Protein AF-A0A345PMV0-F1 (afdb_monomer)

Nearest PDB structures (foldseek):
  6wno-assembly1_A  TM=1.752E-01  e=2.099E+00  Plasmodium vivax Sal-1

Foldseek 3Di:
DDDDPDPPVVVVVVVVVVVVVVPDDDDDDCPVVVVVVLCCVLQDFPLDDDQPPVVVVVLPLPQLVVLPCLLVLCVVCQCVQCVPVPADQLLVLLVCCCVVPVCVQQVVVCVVPDDCVLVVQLSVLVSVCSVPSDPVSSVSNSVSSVVCVVPPVNVVSRVVSSCVRVVPQQVAWFDPSNQSNQCVVCSSVVNNDGLLNLLVQLLVLLLVCVVVVHDAQLVLVVVCCVVCVVLLCPDSNSVDPSLVVLLNLLSVVSNVSNPDSIGDTSCSLRGSNVRNVVSLVVSCVRSVVVVVPDPSSVSNPVSSVSNPSSPD

Mean predicted aligned error: 10.0 Å

Secondary structure (DSSP, 8-state):
-------HHHHHHHHHHHHHHTT---SSSSHHHHHHHHHHHHT--S------HHHHGGGS---HHHHTTHHHHHHHHHHHHTSSS-SPPHHHHHHHHIIIIIIIIIIHHHTTTS--HHHHHHHHHHHHHHHS--HHHHHHHHHHHHHHHH-HHHHHHHHHHHHHHHT-GGG-B--HHHHHHHHHHHHHTT----HHHHHHHHHHHHHHHHHTTPPPHHHHHHHHHHHTHHHHHT-TTTTSHHHHHHHHHHHHHHHHHTT-SS--BHHIIIIIHHHHHHHHHHHHHHTT-GGGT-HHHHHHHHHHHTTGGG--

pLDDT: mean 82.22, std 16.71, range [27.7, 97.56]

Structure (mmCIF, N/CA/C/O backbone):
data_AF-A0A345PMV0-F1
#
_entry.id   AF-A0A345PMV0-F1
#
loop_
_atom_site.group_PDB
_atom_site.id
_atom_site.type_symbol
_atom_site.label_atom_id
_atom_site.label_alt_id
_atom_site.label_comp_id
_atom_site.label_asym_id
_atom_site.label_entity_id
_atom_site.label_seq_id
_atom_site.pdbx_PDB_ins_code
_atom_site.Cartn_x
_atom_site.Cartn_y
_atom_site.Cartn_z
_atom_site.occupancy
_atom_site.B_iso_or_equiv
_atom_site.auth_seq_id
_atom_site.auth_comp_id
_atom_site.auth_asym_id
_atom_site.auth_atom_id
_atom_site.pdbx_PDB_model_num
ATOM 1 N N . MET A 1 1 ? -20.137 -46.438 -6.233 1.00 45.22 1 MET A N 1
ATOM 2 C CA . MET A 1 1 ? -19.127 -46.596 -7.304 1.00 45.22 1 MET A CA 1
ATOM 3 C C . MET A 1 1 ? -19.777 -47.203 -8.536 1.00 45.22 1 MET A C 1
ATOM 5 O O . MET A 1 1 ? -20.094 -48.383 -8.513 1.00 45.22 1 MET A O 1
ATOM 9 N N . ARG A 1 2 ? -19.998 -46.396 -9.577 1.00 27.70 2 ARG A N 1
ATOM 10 C CA . ARG A 1 2 ? -20.023 -46.784 -10.999 1.00 27.70 2 ARG A CA 1
ATOM 11 C C . ARG A 1 2 ? -20.005 -45.484 -11.807 1.00 27.70 2 ARG A C 1
ATOM 13 O O . ARG A 1 2 ? -20.781 -44.573 -11.541 1.00 27.70 2 ARG A O 1
ATOM 20 N N . TYR A 1 3 ? -19.009 -45.390 -12.675 1.00 29.31 3 TYR A N 1
ATOM 21 C CA . TYR A 1 3 ? -18.539 -44.199 -13.370 1.00 29.31 3 TYR A CA 1
ATOM 22 C C . TYR A 1 3 ? -19.624 -43.551 -14.243 1.00 29.31 3 TYR A C 1
ATOM 24 O O . TYR A 1 3 ? -20.257 -44.229 -15.048 1.00 29.31 3 TYR A O 1
ATOM 32 N N . HIS A 1 4 ? -19.791 -42.228 -14.138 1.00 34.72 4 HIS A N 1
ATOM 33 C CA . HIS A 1 4 ? -20.379 -41.439 -15.219 1.00 34.72 4 HIS A CA 1
ATOM 34 C C . HIS A 1 4 ? -19.328 -41.305 -16.323 1.00 34.72 4 HIS A C 1
ATOM 36 O O . HIS A 1 4 ? -18.390 -40.517 -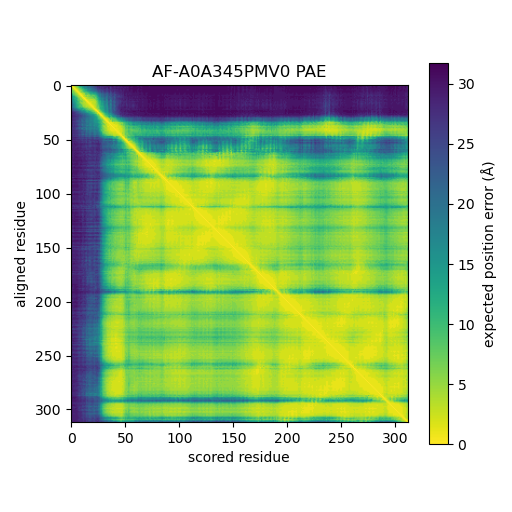16.224 1.00 34.72 4 HI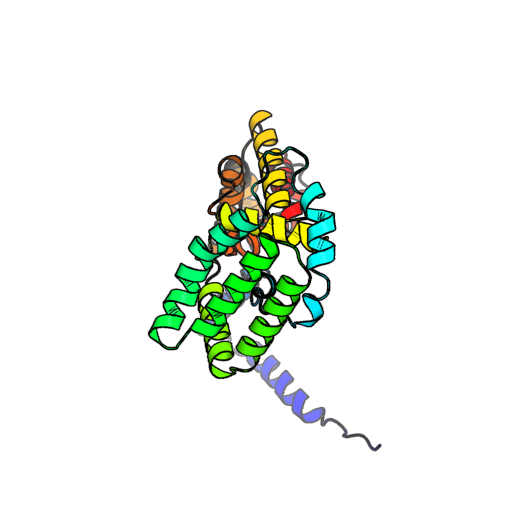S A O 1
ATOM 42 N N . THR A 1 5 ? -19.469 -42.112 -17.370 1.00 35.19 5 THR A N 1
ATOM 43 C CA . THR A 1 5 ? -18.797 -41.914 -18.654 1.00 35.19 5 THR A CA 1
ATOM 44 C C . THR A 1 5 ? -19.169 -40.537 -19.195 1.00 35.19 5 THR A C 1
ATOM 46 O O . THR A 1 5 ? -20.267 -40.329 -19.711 1.00 35.19 5 THR A O 1
ATOM 49 N N . MET A 1 6 ? -18.251 -39.582 -19.053 1.00 33.59 6 MET A N 1
ATOM 50 C CA . MET A 1 6 ? -18.331 -38.279 -19.704 1.00 33.59 6 MET A CA 1
ATOM 51 C C . MET A 1 6 ? -18.424 -38.513 -21.217 1.00 33.59 6 MET A C 1
ATOM 53 O O . MET A 1 6 ? -17.527 -39.102 -21.820 1.00 33.59 6 MET A O 1
ATOM 57 N N . HIS A 1 7 ? -19.525 -38.086 -21.837 1.00 35.19 7 HIS A N 1
ATOM 58 C CA . HIS A 1 7 ? -19.725 -38.173 -23.283 1.00 35.19 7 HIS A CA 1
ATOM 59 C C . HIS A 1 7 ? -18.745 -37.236 -24.018 1.00 35.19 7 HIS A C 1
ATOM 61 O O . HIS A 1 7 ? -19.110 -36.136 -24.435 1.00 35.19 7 HIS A O 1
ATOM 67 N N . LEU A 1 8 ? -17.505 -37.693 -24.229 1.00 40.34 8 LEU A N 1
ATOM 68 C CA . LEU A 1 8 ? -16.458 -36.997 -24.996 1.00 40.34 8 LEU A CA 1
ATOM 69 C C . LEU A 1 8 ? -16.905 -36.593 -26.415 1.00 40.34 8 LEU A C 1
ATOM 71 O O . LEU A 1 8 ? -16.384 -35.635 -26.979 1.00 40.34 8 LEU A O 1
ATOM 75 N N . LYS A 1 9 ? -17.915 -37.265 -26.986 1.00 39.28 9 LYS A N 1
ATOM 76 C CA . LYS A 1 9 ? -18.456 -36.935 -28.314 1.00 39.28 9 LYS A CA 1
ATOM 77 C C . LYS A 1 9 ? -19.127 -35.557 -28.391 1.00 39.28 9 LYS A C 1
ATOM 79 O O . LYS A 1 9 ? -19.135 -34.972 -29.466 1.00 39.28 9 LYS A O 1
ATOM 84 N N . LYS A 1 10 ? -19.653 -35.009 -27.285 1.00 37.44 10 LYS A N 1
ATOM 85 C CA . LYS A 1 10 ? -20.317 -33.688 -27.301 1.00 37.44 10 LYS A CA 1
ATOM 86 C C . LYS A 1 10 ? -19.325 -32.520 -27.316 1.00 37.44 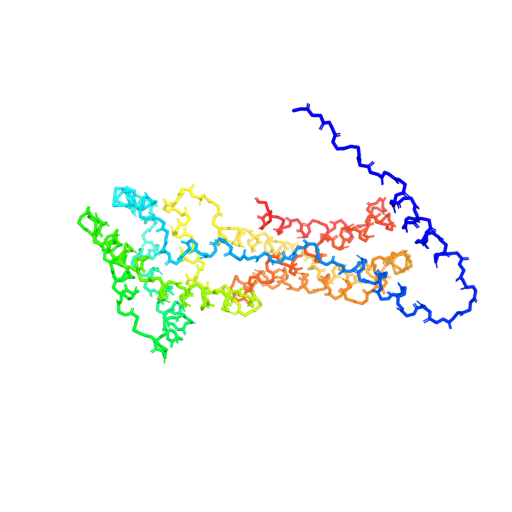10 LYS A C 1
ATOM 88 O O . LYS A 1 10 ? -19.631 -31.481 -27.888 1.00 37.44 10 LYS A O 1
ATOM 93 N N . TYR A 1 11 ? -18.131 -32.706 -26.752 1.00 42.94 11 TYR A N 1
ATOM 94 C CA . TYR A 1 11 ? -17.092 -31.672 -26.722 1.00 42.94 11 TYR A CA 1
ATOM 95 C C . TYR A 1 11 ? -16.281 -31.612 -28.016 1.00 42.94 11 TYR A C 1
ATOM 97 O O . TYR A 1 11 ? -15.898 -30.524 -28.432 1.00 42.94 11 TYR A O 1
ATOM 105 N N . PHE A 1 12 ? -16.115 -32.743 -28.712 1.00 46.62 12 PHE A N 1
ATOM 106 C CA . PHE A 1 12 ? -15.407 -32.766 -29.994 1.00 46.62 12 PHE A CA 1
ATOM 107 C C . PHE A 1 12 ? -16.094 -31.882 -31.049 1.00 46.62 12 PHE A C 1
ATOM 109 O O . PHE A 1 12 ? -15.419 -31.175 -31.786 1.00 46.62 12 PHE A O 1
ATOM 116 N N . CYS A 1 13 ? -17.432 -31.831 -31.069 1.00 46.88 13 CYS A N 1
ATOM 117 C CA . CYS A 1 13 ? -18.170 -30.961 -31.989 1.00 46.88 13 CYS A CA 1
ATOM 118 C C . CYS A 1 13 ? -17.998 -29.465 -31.675 1.00 46.88 13 CYS A C 1
ATOM 120 O O . CYS A 1 13 ? -17.900 -28.674 -32.605 1.00 46.88 13 CYS A O 1
ATOM 122 N N . TYR A 1 14 ? -17.893 -29.065 -30.403 1.00 44.81 14 TYR A N 1
ATOM 123 C CA . TYR A 1 14 ? -17.665 -27.657 -30.044 1.00 44.81 14 TYR A CA 1
ATOM 124 C C . TYR A 1 14 ? -16.244 -27.195 -30.377 1.00 44.81 14 TYR A C 1
ATOM 126 O O . TYR A 1 14 ? -16.064 -26.097 -30.901 1.00 44.81 14 TYR A O 1
ATOM 134 N N . THR A 1 15 ? -15.237 -28.042 -30.148 1.00 50.81 15 THR A N 1
ATOM 135 C CA . THR A 1 15 ? -13.848 -27.724 -30.506 1.00 50.81 15 THR A CA 1
ATOM 136 C C . THR A 1 15 ? -13.654 -27.695 -32.025 1.00 50.81 15 THR A C 1
ATOM 138 O O . THR A 1 15 ? -12.954 -26.825 -32.534 1.00 50.81 15 THR A O 1
ATOM 141 N N . PHE A 1 16 ? -14.323 -28.579 -32.773 1.00 47.78 16 PHE A N 1
ATOM 142 C CA . PHE A 1 16 ? -14.240 -28.598 -34.238 1.00 47.78 16 PHE A CA 1
ATOM 143 C C . PHE A 1 16 ? -14.988 -27.423 -34.890 1.00 47.78 16 PHE A C 1
ATOM 145 O O . PHE A 1 16 ? -14.519 -26.883 -35.887 1.00 47.78 16 PHE A O 1
ATOM 152 N N . VAL A 1 17 ? -16.102 -26.968 -34.301 1.00 50.22 17 VAL A N 1
ATOM 153 C CA . VAL A 1 17 ? -16.810 -25.754 -34.744 1.00 50.22 17 VAL A CA 1
ATOM 154 C C . VAL A 1 17 ? -15.963 -24.500 -34.490 1.00 50.22 17 VAL A C 1
ATOM 156 O O . VAL A 1 17 ? -15.853 -23.670 -35.385 1.00 50.22 17 VAL A O 1
ATOM 159 N N . LEU A 1 18 ? -15.271 -24.395 -33.349 1.00 48.25 18 LEU A N 1
ATOM 160 C CA . LEU A 1 18 ? -14.305 -23.312 -33.088 1.00 48.25 18 LEU A CA 1
ATOM 161 C C . LEU A 1 18 ? -13.147 -23.302 -34.101 1.00 48.25 18 LEU A C 1
ATOM 163 O O . LEU A 1 18 ? -12.799 -22.249 -34.627 1.00 48.25 18 LEU A O 1
ATOM 167 N N . ILE A 1 19 ? -12.603 -24.472 -34.449 1.00 50.72 19 ILE A N 1
ATOM 168 C CA . ILE A 1 19 ? -11.518 -24.589 -35.439 1.00 50.72 19 ILE A CA 1
ATOM 169 C C . ILE A 1 19 ? -12.006 -24.266 -36.866 1.00 50.72 19 ILE A C 1
ATOM 171 O O . ILE A 1 19 ? -11.250 -23.691 -37.652 1.00 50.72 19 ILE A O 1
ATOM 175 N N . LEU A 1 20 ? -13.266 -24.569 -37.201 1.00 42.97 20 LEU A N 1
ATOM 176 C CA . LEU A 1 20 ? -13.874 -24.217 -38.492 1.00 42.97 20 LEU A CA 1
ATOM 177 C C . LEU A 1 20 ? -14.193 -22.715 -38.607 1.00 42.97 20 LEU A C 1
ATOM 179 O O . LEU A 1 20 ? -13.992 -22.143 -39.678 1.00 42.97 20 LEU A O 1
ATOM 183 N N . PHE A 1 21 ? -14.585 -22.045 -37.516 1.00 47.81 21 PHE A N 1
ATOM 184 C CA . PHE A 1 21 ? -14.755 -20.582 -37.495 1.00 47.81 21 PHE A CA 1
ATOM 185 C C . PHE A 1 21 ? -13.424 -19.815 -37.556 1.00 47.81 21 PHE A C 1
ATOM 187 O O . PHE A 1 21 ? -13.398 -18.687 -38.039 1.00 47.81 21 PHE A O 1
ATOM 194 N N . CYS A 1 22 ? -12.304 -20.429 -37.162 1.00 44.50 22 CYS A N 1
ATOM 195 C CA . CYS A 1 22 ? -10.976 -19.828 -37.317 1.00 44.50 22 CYS A CA 1
ATOM 196 C C . CYS A 1 22 ? -10.374 -19.976 -38.728 1.00 44.50 22 CYS A C 1
ATOM 198 O O . CYS A 1 22 ? -9.338 -19.369 -38.996 1.00 44.50 22 CYS A O 1
ATOM 200 N N . ARG A 1 23 ? -10.969 -20.767 -39.637 1.00 38.47 23 ARG A N 1
ATOM 201 C CA . ARG A 1 23 ? -10.408 -21.009 -40.987 1.00 38.47 23 ARG A CA 1
ATOM 202 C C . ARG A 1 23 ? -11.284 -20.593 -42.168 1.00 38.47 23 ARG A C 1
ATOM 204 O O . ARG A 1 23 ? -10.847 -20.738 -43.306 1.00 38.47 23 ARG A O 1
ATOM 211 N N . CYS A 1 24 ? -12.456 -20.011 -41.939 1.00 37.56 24 CYS A N 1
ATOM 212 C CA . CYS A 1 24 ? -13.296 -19.483 -43.012 1.00 37.56 24 CYS A CA 1
ATOM 213 C C . CYS A 1 24 ? -13.602 -18.004 -42.778 1.00 37.56 24 CYS A C 1
ATOM 215 O O . CYS A 1 24 ? -14.584 -17.692 -42.123 1.00 37.56 24 CYS A O 1
ATOM 217 N N . THR A 1 25 ? -12.756 -17.119 -43.311 1.00 40.38 25 THR A N 1
ATOM 218 C CA . THR A 1 25 ? -13.148 -16.076 -44.281 1.00 40.38 25 THR A CA 1
ATOM 219 C C . THR A 1 25 ? -11.966 -15.144 -44.531 1.00 40.38 25 THR A C 1
ATOM 221 O O . THR A 1 25 ? -11.660 -14.269 -43.718 1.00 40.38 25 THR A O 1
ATOM 224 N N . ASP A 1 26 ? -11.350 -15.300 -45.700 1.00 44.25 26 ASP A N 1
ATOM 225 C CA . ASP A 1 26 ? -10.794 -14.168 -46.431 1.00 44.25 26 ASP A CA 1
ATOM 226 C C . ASP A 1 26 ? -11.871 -13.076 -46.534 1.00 44.25 26 ASP A C 1
ATOM 228 O O . ASP A 1 26 ? -12.985 -13.334 -46.990 1.00 44.25 26 ASP A O 1
ATOM 232 N N . GLY A 1 27 ? -11.548 -11.857 -46.095 1.00 44.09 27 GLY A N 1
ATOM 233 C CA . GLY A 1 27 ? -12.377 -10.674 -46.345 1.00 44.09 27 GLY A CA 1
ATOM 234 C C . GLY A 1 27 ? -13.103 -10.086 -45.130 1.00 44.09 27 GLY A C 1
ATOM 235 O O . GLY A 1 27 ? -14.308 -10.220 -44.968 1.00 44.09 27 GLY A O 1
ATOM 236 N N . CYS A 1 28 ? -12.358 -9.316 -44.334 1.00 48.31 28 CYS A N 1
ATOM 237 C CA . CYS A 1 28 ? -12.790 -8.022 -43.790 1.00 48.31 28 CYS A CA 1
ATOM 238 C C . CYS A 1 28 ? -14.198 -7.903 -43.161 1.00 48.31 28 CYS A C 1
ATOM 240 O O . CYS A 1 28 ? -15.042 -7.216 -43.724 1.00 48.31 28 CYS A O 1
ATOM 242 N N . LYS A 1 29 ? -14.386 -8.408 -41.928 1.00 44.62 29 LYS A N 1
ATOM 243 C CA . LYS A 1 29 ? -15.231 -7.755 -40.886 1.00 44.62 29 LYS A CA 1
ATOM 244 C C . LYS A 1 29 ? -14.716 -7.899 -39.437 1.00 44.62 29 LYS A C 1
ATOM 246 O O . LYS A 1 29 ? -15.152 -7.143 -38.583 1.00 44.62 29 LYS A O 1
ATOM 251 N N . ASN A 1 30 ? -13.732 -8.771 -39.174 1.00 51.28 30 ASN A N 1
ATOM 252 C CA . ASN A 1 30 ? -13.234 -9.075 -37.817 1.00 51.28 30 ASN A CA 1
ATOM 253 C C . ASN A 1 30 ? -11.864 -8.474 -37.443 1.00 51.28 30 ASN A C 1
ATOM 255 O O . ASN A 1 30 ? -11.359 -8.757 -36.363 1.00 51.28 30 ASN A O 1
ATOM 259 N N . LYS A 1 31 ? -11.241 -7.637 -38.286 1.00 55.12 31 LYS A N 1
ATOM 260 C CA . LYS A 1 31 ? -9.901 -7.086 -37.986 1.00 55.12 31 LYS A CA 1
ATOM 261 C C . LYS A 1 31 ? -9.869 -6.204 -36.728 1.00 55.12 31 LYS A C 1
ATOM 263 O O . LYS A 1 31 ? -8.888 -6.262 -36.002 1.00 55.12 31 LYS A O 1
ATOM 268 N N . SER A 1 32 ? -10.933 -5.433 -36.465 1.00 60.47 32 SER A N 1
ATOM 269 C CA . SER A 1 32 ? -11.040 -4.619 -35.238 1.00 60.47 32 SER A CA 1
ATOM 270 C C . SER A 1 32 ? -11.121 -5.501 -33.997 1.00 60.47 32 SER A C 1
ATOM 272 O O . SER A 1 32 ? -10.382 -5.285 -33.051 1.00 60.47 32 SER A O 1
ATOM 274 N N . TYR A 1 33 ? -11.950 -6.550 -34.045 1.00 60.09 33 TYR A N 1
ATOM 275 C CA . TYR A 1 33 ? -12.130 -7.475 -32.927 1.00 60.09 33 TYR A CA 1
ATOM 276 C C . TYR A 1 33 ? -10.840 -8.243 -32.607 1.00 60.09 33 TYR A C 1
ATOM 278 O O . TYR A 1 33 ? -10.440 -8.313 -31.455 1.00 60.09 33 TYR A O 1
ATOM 286 N N . ILE A 1 34 ? -10.126 -8.712 -33.637 1.00 71.50 34 ILE A N 1
ATOM 287 C CA . ILE A 1 34 ? -8.820 -9.371 -33.476 1.00 71.50 34 ILE A CA 1
ATOM 288 C C . ILE A 1 34 ? -7.792 -8.407 -32.872 1.00 71.50 34 ILE A C 1
ATOM 290 O O . ILE A 1 34 ? -7.047 -8.799 -31.984 1.00 71.50 34 ILE A O 1
ATOM 294 N N . TYR A 1 35 ? -7.764 -7.148 -33.319 1.00 75.06 35 TYR A N 1
ATOM 295 C CA . TYR A 1 35 ? -6.851 -6.145 -32.771 1.00 75.06 35 TYR A CA 1
ATOM 296 C C . TYR A 1 35 ? -7.189 -5.783 -31.316 1.00 75.06 35 TYR A C 1
ATOM 298 O O . TYR A 1 35 ? -6.282 -5.645 -30.506 1.00 75.06 35 TYR A O 1
ATOM 306 N N . GLU A 1 36 ? -8.470 -5.660 -30.963 1.00 76.56 36 GLU A N 1
ATOM 307 C CA . GLU A 1 36 ? -8.925 -5.389 -29.593 1.00 76.56 36 GLU A CA 1
ATOM 308 C C . GLU A 1 36 ? -8.640 -6.562 -28.643 1.00 76.56 36 GLU A C 1
ATOM 310 O O . GLU A 1 36 ? -8.206 -6.340 -27.512 1.00 76.56 36 GLU A O 1
ATOM 315 N N . GLU A 1 37 ? -8.832 -7.804 -29.095 1.00 80.75 37 GLU A N 1
ATOM 316 C CA . GLU A 1 37 ? -8.467 -9.011 -28.343 1.00 80.75 37 GLU A CA 1
ATOM 317 C C . GLU A 1 37 ? -6.948 -9.127 -28.164 1.00 80.75 37 GLU A C 1
ATOM 319 O O . GLU A 1 37 ? -6.470 -9.388 -27.059 1.00 80.75 37 GLU A O 1
ATOM 324 N N . GLU A 1 38 ? -6.185 -8.884 -29.231 1.00 84.62 38 GLU A N 1
ATOM 325 C CA . GLU A 1 38 ? -4.721 -8.887 -29.221 1.00 84.62 38 GLU A CA 1
ATOM 326 C C . GLU A 1 38 ? -4.179 -7.792 -28.291 1.00 84.62 38 GLU A C 1
ATOM 328 O O . GLU A 1 38 ? -3.356 -8.052 -27.411 1.00 84.62 38 GLU A O 1
ATOM 333 N N . GLU A 1 39 ? -4.686 -6.568 -28.431 1.00 85.12 39 GLU A N 1
ATOM 334 C CA . GLU A 1 39 ? -4.359 -5.458 -27.550 1.00 85.12 39 GLU A CA 1
ATOM 335 C C . GLU A 1 39 ? -4.724 -5.801 -26.104 1.00 85.12 39 GLU A C 1
ATOM 337 O O . GLU A 1 39 ? -3.901 -5.609 -25.209 1.00 85.12 39 GLU A O 1
ATOM 342 N N . GLY A 1 40 ? -5.917 -6.340 -25.854 1.00 85.06 40 GLY A N 1
ATOM 343 C CA . GLY A 1 40 ? -6.356 -6.776 -24.530 1.00 85.06 40 GLY A CA 1
ATOM 344 C C . GLY A 1 40 ? -5.407 -7.796 -23.903 1.00 85.06 40 GLY A C 1
ATOM 345 O O . GLY A 1 40 ? -5.061 -7.659 -22.730 1.00 85.06 40 GLY A O 1
ATOM 346 N N . TYR A 1 41 ? -4.930 -8.760 -24.690 1.00 86.44 41 TYR A N 1
ATOM 347 C CA . TYR A 1 41 ? -3.974 -9.776 -24.258 1.00 86.44 41 TYR A CA 1
ATOM 348 C C . TYR A 1 41 ? -2.611 -9.174 -23.880 1.00 86.44 41 TYR A C 1
ATOM 350 O O . TYR A 1 41 ? -2.129 -9.384 -22.767 1.00 86.44 41 TYR A O 1
ATOM 358 N N . TYR A 1 42 ? -2.002 -8.371 -24.758 1.00 88.69 42 TYR A N 1
ATOM 359 C CA . TYR A 1 42 ? -0.641 -7.838 -24.556 1.00 88.69 42 TYR A CA 1
ATOM 360 C C . TYR A 1 42 ? -0.535 -6.692 -23.551 1.00 88.69 42 TYR A C 1
ATOM 362 O O . TYR A 1 42 ? 0.560 -6.241 -23.212 1.00 88.69 42 TYR A O 1
ATOM 370 N N . THR A 1 43 ? -1.665 -6.170 -23.097 1.00 88.25 43 THR A N 1
ATOM 371 C CA . THR A 1 43 ? -1.700 -5.003 -22.204 1.00 88.25 43 THR A CA 1
ATOM 372 C C . THR A 1 43 ? -2.475 -5.277 -20.929 1.00 88.25 43 THR A C 1
ATOM 374 O O . THR A 1 43 ? -2.777 -4.373 -20.146 1.00 88.25 43 THR A O 1
ATOM 377 N N . GLN A 1 44 ? -2.799 -6.549 -20.702 1.00 86.06 44 GLN A N 1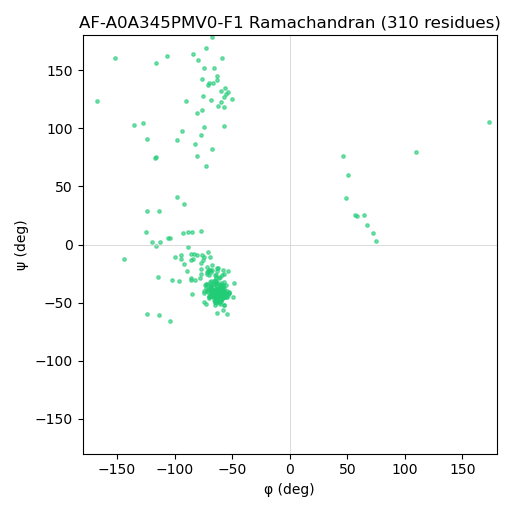
ATOM 378 C CA . GLN A 1 44 ? -3.390 -6.994 -19.465 1.00 86.06 44 GLN A CA 1
ATOM 379 C C . GLN A 1 44 ? -2.447 -6.673 -18.303 1.00 86.06 44 GLN A C 1
ATOM 381 O O . GLN A 1 44 ? -1.317 -7.157 -18.225 1.00 86.06 44 GLN A O 1
ATOM 386 N N . ASN A 1 45 ? -2.951 -5.906 -17.342 1.00 85.75 45 ASN A N 1
ATOM 387 C CA . ASN A 1 45 ? -2.265 -5.735 -16.077 1.00 85.75 45 ASN A CA 1
ATOM 388 C C . ASN A 1 45 ? -2.466 -6.990 -15.211 1.00 85.75 45 ASN A C 1
ATOM 390 O O . ASN A 1 45 ? -3.593 -7.318 -14.833 1.00 85.75 45 ASN A O 1
ATOM 394 N N . SER A 1 46 ? -1.379 -7.706 -14.919 1.00 81.06 46 SER A N 1
ATOM 395 C CA . SER A 1 46 ? -1.377 -8.877 -14.034 1.00 81.06 46 SER A CA 1
ATOM 396 C C . SER A 1 46 ? -1.435 -8.515 -12.547 1.00 81.06 46 SER A C 1
ATOM 398 O O . SER A 1 46 ? -1.762 -9.372 -11.735 1.00 81.06 46 SER A O 1
ATOM 400 N N . TYR A 1 47 ? -1.164 -7.259 -12.186 1.00 78.56 47 TYR A N 1
ATOM 401 C CA . TYR A 1 47 ? -1.177 -6.742 -10.813 1.00 78.56 47 TYR A CA 1
ATOM 402 C C . TYR A 1 47 ? -2.539 -6.154 -10.426 1.00 78.56 47 TYR A C 1
ATOM 404 O O . TYR A 1 47 ? -2.619 -5.159 -9.709 1.00 78.56 47 TYR A O 1
ATOM 412 N N . LYS A 1 48 ? -3.635 -6.748 -10.921 1.00 65.69 48 LYS A N 1
ATOM 413 C CA . LYS A 1 48 ? -4.985 -6.309 -10.549 1.00 65.69 48 LYS A CA 1
ATOM 414 C C . LYS A 1 48 ? -5.150 -6.391 -9.038 1.00 65.69 48 LYS A C 1
ATOM 416 O O . LYS A 1 48 ? -4.945 -7.443 -8.438 1.00 65.69 48 LYS A O 1
ATOM 421 N N . LEU A 1 49 ? -5.570 -5.277 -8.457 1.00 63.03 49 LEU A N 1
ATOM 422 C CA . LEU A 1 49 ? -5.862 -5.176 -7.036 1.00 63.03 49 LEU A CA 1
ATOM 423 C C . LEU A 1 49 ? -7.015 -6.122 -6.710 1.00 63.03 49 LEU A C 1
ATOM 425 O O . LEU A 1 49 ? -8.101 -6.007 -7.280 1.00 63.03 49 LEU A O 1
ATOM 429 N N . GLY A 1 50 ? -6.754 -7.088 -5.828 1.00 52.09 50 GLY A N 1
ATOM 430 C CA . GLY A 1 50 ? -7.804 -7.884 -5.204 1.00 52.09 50 GLY A CA 1
ATOM 431 C C . GLY A 1 50 ? -8.661 -7.029 -4.266 1.00 52.09 50 GLY A C 1
ATOM 432 O O . GLY A 1 50 ? -8.394 -5.841 -4.064 1.00 52.09 50 GLY A O 1
ATOM 433 N N . LEU A 1 51 ? -9.678 -7.644 -3.653 1.00 48.25 51 LEU A N 1
ATOM 434 C CA . LEU A 1 51 ? -10.256 -7.076 -2.433 1.00 48.25 51 LEU A CA 1
ATOM 435 C C . LEU A 1 51 ? -9.101 -6.852 -1.442 1.00 48.25 51 LEU A C 1
ATOM 437 O O . LEU A 1 51 ? -8.228 -7.705 -1.299 1.00 48.25 51 LEU A O 1
ATOM 441 N N . LEU A 1 52 ? -9.032 -5.657 -0.851 1.00 52.66 52 LEU A N 1
ATOM 442 C CA . LEU A 1 52 ? -7.986 -5.266 0.096 1.00 52.66 52 LEU A CA 1
ATOM 443 C C . LEU A 1 52 ? -8.201 -5.987 1.437 1.00 52.66 52 LEU A C 1
ATOM 445 O O . LEU A 1 52 ? -8.517 -5.354 2.442 1.00 52.66 52 LEU A O 1
ATOM 449 N N . ASP A 1 53 ? -8.033 -7.309 1.447 1.00 44.00 53 ASP A N 1
ATOM 450 C CA . ASP A 1 53 ? -8.235 -8.167 2.621 1.00 44.00 53 ASP A CA 1
ATOM 451 C C . ASP A 1 53 ? -7.343 -7.714 3.798 1.00 44.00 53 ASP A C 1
ATOM 453 O O . ASP A 1 53 ? -7.761 -7.730 4.952 1.00 44.00 53 ASP A O 1
ATOM 457 N N . SER A 1 54 ? -6.150 -7.180 3.508 1.00 45.12 54 SER A N 1
ATOM 458 C CA . SER A 1 54 ? -5.202 -6.671 4.511 1.00 45.12 54 SER A CA 1
ATOM 459 C C . SER A 1 54 ? -5.609 -5.352 5.180 1.00 45.12 54 SER A C 1
ATOM 461 O O . SER A 1 54 ? -5.094 -5.021 6.247 1.00 45.12 54 SER A O 1
ATOM 463 N N . LEU A 1 55 ? -6.522 -4.576 4.584 1.00 47.38 55 LEU A N 1
ATOM 464 C CA . LEU A 1 55 ? -7.064 -3.377 5.229 1.00 47.38 55 LEU A CA 1
ATOM 465 C C . LEU A 1 55 ? -8.239 -3.723 6.139 1.00 47.38 55 LEU A C 1
ATOM 467 O O . LEU A 1 55 ? -8.410 -3.039 7.143 1.00 47.38 55 LEU A O 1
ATOM 471 N N . GLU A 1 56 ? -9.001 -4.785 5.851 1.00 49.78 56 GLU A N 1
ATOM 472 C CA . GLU A 1 56 ? -10.109 -5.219 6.714 1.00 49.78 56 GLU A CA 1
ATOM 473 C C . GLU A 1 56 ? -9.638 -5.519 8.148 1.00 49.78 56 GLU A C 1
ATOM 475 O O . GLU A 1 56 ? -10.300 -5.138 9.118 1.00 49.78 56 GLU A O 1
ATOM 480 N N . GLU A 1 57 ? -8.440 -6.093 8.286 1.00 51.62 57 GLU A N 1
ATOM 481 C CA . GLU A 1 57 ? -7.784 -6.360 9.573 1.00 51.62 57 GLU A CA 1
ATOM 482 C C . GLU A 1 57 ? -7.450 -5.077 10.358 1.00 51.62 57 GLU A C 1
ATOM 484 O O . GLU A 1 57 ? -7.472 -5.075 11.591 1.00 51.62 57 GLU A O 1
ATOM 489 N N . ALA A 1 58 ? -7.213 -3.955 9.669 1.00 53.84 58 ALA A N 1
ATOM 490 C CA . ALA A 1 58 ? -6.874 -2.675 10.292 1.00 53.84 58 ALA A CA 1
ATOM 491 C C . ALA A 1 58 ? -8.078 -1.960 10.937 1.00 53.84 58 ALA A C 1
ATOM 493 O O . ALA A 1 58 ? -7.877 -1.016 11.703 1.00 53.84 58 ALA A O 1
ATOM 494 N N . PHE A 1 59 ? -9.321 -2.386 10.667 1.00 60.41 59 PHE A N 1
ATOM 495 C CA . PHE A 1 59 ? -10.520 -1.761 11.254 1.00 60.41 59 PHE A CA 1
ATOM 496 C C . PHE A 1 59 ? -10.946 -2.344 12.597 1.00 60.41 59 PHE A C 1
ATOM 498 O O . PHE A 1 59 ? -11.915 -1.840 13.163 1.00 60.41 59 PHE A O 1
ATOM 505 N N . ILE A 1 60 ? -10.247 -3.367 13.103 1.00 60.97 60 ILE A N 1
ATOM 506 C CA . ILE A 1 60 ? -10.506 -3.996 14.409 1.00 60.97 60 ILE A CA 1
ATOM 507 C C . ILE A 1 60 ? -11.986 -4.372 14.543 1.00 60.97 60 ILE A C 1
ATOM 509 O O . ILE A 1 60 ? -12.713 -3.929 15.425 1.00 60.97 60 ILE A O 1
ATOM 513 N N . LEU A 1 61 ? -12.439 -5.219 13.624 1.00 63.28 61 LEU A N 1
ATOM 514 C CA . LEU A 1 61 ? -13.632 -6.053 13.808 1.00 63.28 61 LEU A CA 1
ATOM 515 C C . LEU A 1 61 ? -13.277 -7.532 13.613 1.00 63.28 61 LEU A C 1
ATOM 517 O O . LEU A 1 61 ? -14.109 -8.339 13.189 1.00 63.28 61 LEU A O 1
ATOM 521 N N . SER A 1 62 ? -12.023 -7.870 13.921 1.00 63.12 62 SER A N 1
ATOM 522 C CA . SER A 1 62 ? -11.494 -9.228 13.921 1.00 63.12 62 SER A CA 1
ATOM 523 C C . SER A 1 62 ? -12.281 -10.114 14.891 1.00 63.12 62 SER A C 1
ATOM 525 O O . SER A 1 62 ? -12.982 -9.636 15.788 1.00 63.12 62 SER A O 1
ATOM 527 N N . THR A 1 63 ? -12.198 -11.433 14.723 1.00 67.94 63 THR A N 1
ATOM 528 C CA . THR A 1 63 ? -12.848 -12.371 15.649 1.00 67.94 63 THR A CA 1
ATOM 529 C C . THR A 1 63 ? -12.354 -12.110 17.075 1.00 67.94 63 THR A C 1
ATOM 531 O O . THR A 1 63 ? -11.141 -11.981 17.246 1.00 67.94 63 THR A O 1
ATOM 534 N N . PRO A 1 64 ? -13.225 -12.064 18.100 1.00 74.31 64 PRO A N 1
ATOM 535 C CA . PRO A 1 64 ? -12.823 -11.773 19.479 1.00 74.31 64 PRO A CA 1
ATOM 536 C C . PRO A 1 64 ? -11.613 -12.583 19.969 1.00 74.31 64 PRO A C 1
ATOM 538 O O . PRO A 1 64 ? -10.772 -12.057 20.690 1.00 74.31 64 PRO A O 1
ATOM 541 N N . ASP A 1 65 ? -11.479 -13.822 19.496 1.00 74.06 65 ASP A N 1
ATOM 542 C CA . ASP A 1 65 ? -10.371 -14.723 19.819 1.00 74.06 65 ASP A CA 1
ATOM 543 C C . ASP A 1 65 ? -8.997 -14.160 19.425 1.00 74.06 65 ASP A C 1
ATOM 545 O O . ASP A 1 65 ? -8.027 -14.352 20.154 1.00 74.06 65 ASP A O 1
ATOM 549 N N . THR A 1 66 ? -8.917 -13.392 18.333 1.00 73.19 66 THR A N 1
ATOM 550 C CA . THR A 1 66 ? -7.670 -12.745 17.877 1.00 73.19 66 THR A CA 1
ATOM 551 C C . THR A 1 66 ? -7.185 -11.653 18.826 1.00 73.19 66 THR A C 1
ATOM 553 O O . THR A 1 66 ? -5.996 -11.336 18.816 1.00 73.19 66 THR A O 1
ATOM 556 N N . ILE A 1 67 ? -8.084 -11.102 19.651 1.00 75.75 67 ILE A N 1
ATOM 557 C CA . ILE A 1 67 ? -7.821 -10.008 20.600 1.00 75.75 67 ILE A CA 1
ATOM 558 C C . ILE A 1 67 ? -7.491 -10.533 22.002 1.00 75.75 67 ILE A C 1
ATOM 560 O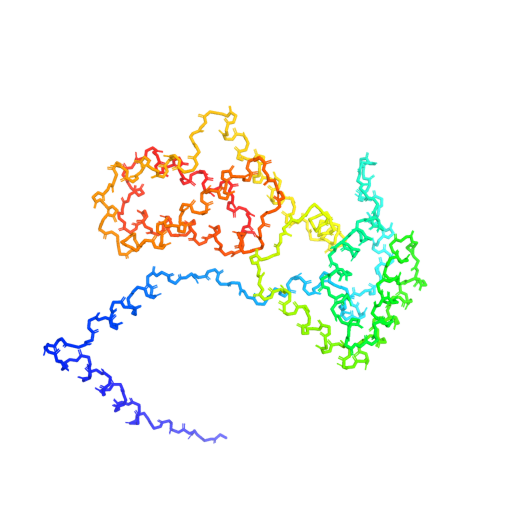 O . ILE A 1 67 ? -7.021 -9.790 22.866 1.00 75.75 67 ILE A O 1
ATOM 564 N N . THR A 1 68 ? -7.656 -11.836 22.222 1.00 78.31 68 THR A N 1
ATOM 565 C CA . THR A 1 68 ? -7.264 -12.481 23.474 1.00 78.31 68 THR A CA 1
ATOM 566 C C . THR A 1 68 ? -5.787 -12.205 23.773 1.00 78.31 68 THR A C 1
ATOM 568 O O . THR A 1 68 ? -4.912 -12.362 22.916 1.00 78.31 68 THR A O 1
ATOM 571 N N . ASP A 1 69 ? -5.529 -11.744 24.997 1.00 85.12 69 ASP A N 1
ATOM 572 C CA . ASP A 1 69 ? -4.208 -11.414 25.548 1.00 85.12 69 ASP A CA 1
ATOM 573 C C . ASP A 1 69 ? -3.506 -10.214 24.901 1.00 85.12 69 ASP A C 1
ATOM 575 O O . ASP A 1 69 ? -2.308 -9.989 25.108 1.00 85.12 69 ASP A O 1
ATOM 579 N N . TRP A 1 70 ? -4.243 -9.376 24.169 1.00 85.94 70 TRP A N 1
ATOM 580 C CA . TRP A 1 70 ? -3.716 -8.102 23.682 1.00 85.94 70 TRP A CA 1
ATOM 581 C C . TRP A 1 70 ? -3.228 -7.199 24.808 1.00 85.94 70 TRP A C 1
ATOM 583 O O . TRP A 1 70 ? -2.211 -6.540 24.630 1.00 85.94 70 TRP A O 1
ATOM 593 N N . SER A 1 71 ? -3.873 -7.199 25.976 1.00 89.38 71 SER A N 1
ATOM 594 C CA . SER A 1 71 ? -3.391 -6.462 27.150 1.00 89.38 71 SER A CA 1
ATOM 595 C C . SER A 1 71 ? -1.980 -6.902 27.557 1.00 89.38 71 SER A C 1
ATOM 597 O O . SER A 1 71 ? -1.097 -6.071 27.743 1.00 89.38 71 SER A O 1
ATOM 599 N N . GLN A 1 72 ? -1.706 -8.204 27.604 1.00 88.94 72 GLN A N 1
ATOM 600 C CA . GLN A 1 72 ? -0.367 -8.708 27.925 1.00 88.94 72 GLN A CA 1
ATOM 601 C C . GLN A 1 72 ? 0.651 -8.363 26.830 1.00 88.94 72 GLN A C 1
ATOM 603 O O . GLN A 1 72 ? 1.753 -7.901 27.133 1.00 88.94 72 GLN A O 1
ATOM 608 N N . LYS A 1 73 ? 0.277 -8.532 25.554 1.00 87.38 73 LYS A N 1
ATOM 609 C CA . LYS A 1 73 ? 1.135 -8.193 24.404 1.00 87.38 73 LYS A CA 1
ATOM 610 C C . LYS A 1 73 ? 1.488 -6.707 24.380 1.00 87.38 73 LYS A C 1
ATOM 612 O O . LYS A 1 73 ? 2.659 -6.360 24.257 1.00 87.38 73 LYS A O 1
ATOM 617 N N . LEU A 1 74 ? 0.493 -5.839 24.543 1.00 88.31 74 LEU A N 1
ATOM 618 C CA . LEU A 1 74 ? 0.660 -4.388 24.596 1.00 88.31 74 LEU A CA 1
ATOM 619 C C . LEU A 1 74 ? 1.496 -3.976 25.813 1.00 88.31 74 LEU A C 1
ATOM 621 O O . LEU A 1 74 ? 2.403 -3.165 25.666 1.00 88.31 74 LEU A O 1
ATOM 625 N N . ALA A 1 75 ? 1.268 -4.564 26.991 1.00 89.19 75 ALA A N 1
ATOM 626 C CA . ALA A 1 75 ? 2.033 -4.237 28.195 1.00 89.19 75 ALA A CA 1
ATOM 627 C C . ALA A 1 75 ? 3.521 -4.579 28.029 1.00 89.19 75 ALA A C 1
ATOM 629 O O . ALA A 1 75 ? 4.382 -3.802 28.435 1.00 89.19 75 ALA A O 1
ATOM 630 N N . LYS A 1 76 ? 3.820 -5.706 27.371 1.00 89.06 76 LYS A N 1
ATOM 631 C CA . LYS A 1 76 ? 5.187 -6.120 27.043 1.00 89.06 76 LYS A CA 1
ATOM 632 C C . LYS A 1 76 ? 5.832 -5.233 25.972 1.00 89.06 76 LYS A C 1
ATOM 634 O O . LYS A 1 76 ? 6.986 -4.850 26.121 1.00 89.06 76 LYS A O 1
ATOM 639 N N . ARG A 1 77 ? 5.106 -4.916 24.895 1.00 86.12 77 ARG A N 1
ATOM 640 C CA . ARG A 1 77 ? 5.660 -4.261 23.695 1.00 86.12 77 ARG A CA 1
ATOM 641 C C . ARG A 1 77 ? 5.630 -2.734 23.734 1.00 86.12 77 ARG A C 1
ATOM 643 O O . ARG A 1 77 ? 6.424 -2.102 23.049 1.00 86.12 77 ARG A O 1
ATOM 650 N N . ASN A 1 78 ? 4.760 -2.107 24.522 1.00 85.12 78 ASN A N 1
ATOM 651 C CA . ASN A 1 78 ? 4.695 -0.643 24.609 1.00 85.12 78 ASN A CA 1
ATOM 652 C C . ASN A 1 78 ? 6.035 0.006 25.020 1.00 85.12 78 ASN A C 1
ATOM 654 O O . ASN A 1 78 ? 6.393 1.018 24.413 1.00 85.12 78 ASN A O 1
ATOM 658 N N . PRO A 1 79 ? 6.810 -0.549 25.975 1.00 85.75 79 PRO A N 1
ATOM 659 C CA . PRO A 1 79 ? 8.166 -0.072 26.256 1.00 85.75 79 PRO A CA 1
ATOM 660 C C . PRO A 1 79 ? 9.121 -0.231 25.063 1.00 85.75 79 PRO A C 1
ATOM 662 O O . PRO A 1 79 ? 9.896 0.675 24.775 1.00 85.75 79 PRO A O 1
ATOM 665 N N . GLU A 1 80 ? 9.027 -1.344 24.329 1.00 87.12 80 GLU A N 1
ATOM 666 C CA . GLU A 1 80 ? 9.827 -1.620 23.124 1.00 87.12 80 GLU A CA 1
ATOM 667 C C . GLU A 1 80 ? 9.447 -0.719 21.931 1.00 87.12 80 GLU A C 1
ATOM 669 O O . GLU A 1 80 ? 10.240 -0.523 21.017 1.00 87.12 80 GLU A O 1
ATOM 674 N N . TRP A 1 81 ? 8.238 -0.152 21.908 1.00 87.19 81 TRP A N 1
ATOM 675 C CA . TRP A 1 81 ? 7.848 0.832 20.893 1.00 87.19 81 TRP A CA 1
ATOM 676 C C . TRP A 1 81 ? 8.530 2.183 21.121 1.00 87.19 81 TRP A C 1
ATOM 678 O O . TRP A 1 81 ? 8.909 2.862 20.171 1.00 87.19 81 TRP A O 1
ATOM 688 N N . ARG A 1 82 ? 8.685 2.577 22.388 1.00 83.81 82 ARG A N 1
ATOM 689 C CA . ARG A 1 82 ? 9.153 3.907 22.804 1.00 83.81 82 ARG A CA 1
ATOM 690 C C . ARG A 1 82 ? 10.646 3.914 23.139 1.00 83.81 82 ARG A C 1
ATOM 692 O O . ARG A 1 82 ? 11.050 4.524 24.126 1.00 83.81 82 ARG A O 1
ATOM 699 N N . ILE A 1 83 ? 11.463 3.215 22.349 1.00 79.75 83 ILE A N 1
ATOM 700 C CA . ILE A 1 83 ? 12.899 3.049 22.633 1.00 79.75 83 ILE A CA 1
ATOM 701 C C . ILE A 1 83 ? 13.632 4.394 22.617 1.00 79.75 83 ILE A C 1
ATOM 703 O O . ILE A 1 83 ? 14.499 4.620 23.458 1.00 79.75 83 ILE A O 1
ATOM 707 N N . THR A 1 84 ? 13.307 5.287 21.676 1.00 79.00 84 THR A N 1
ATOM 708 C CA . THR A 1 84 ? 13.997 6.585 21.555 1.00 79.00 84 THR A CA 1
ATOM 709 C C . THR A 1 84 ? 13.280 7.721 22.282 1.00 79.00 84 THR A C 1
ATOM 711 O O . THR A 1 84 ? 13.847 8.799 22.442 1.00 79.00 84 THR A O 1
ATOM 714 N N . GLY A 1 85 ? 12.030 7.504 22.702 1.00 76.81 85 GLY A N 1
ATOM 715 C CA . GLY A 1 85 ? 11.181 8.516 23.334 1.00 76.81 85 GLY A CA 1
ATOM 716 C C . GLY A 1 85 ? 10.627 9.559 22.358 1.00 76.81 85 GLY A C 1
ATOM 717 O O . GLY A 1 85 ? 9.939 10.484 22.782 1.00 76.81 85 GLY A O 1
ATOM 718 N N . THR A 1 86 ? 10.908 9.420 21.060 1.00 81.00 86 THR A N 1
ATOM 719 C CA . THR A 1 86 ? 10.403 10.311 20.000 1.00 81.00 86 THR A CA 1
ATOM 720 C C . THR A 1 86 ? 9.200 9.722 19.265 1.00 81.00 86 THR A C 1
ATOM 722 O O . THR A 1 86 ? 8.533 10.410 18.488 1.00 81.00 86 THR A O 1
ATOM 725 N N . GLU A 1 87 ? 8.907 8.443 19.501 1.00 87.31 87 GLU A N 1
ATOM 726 C CA . GLU A 1 87 ? 7.787 7.742 18.900 1.00 87.31 87 GLU A CA 1
ATOM 727 C C . GLU A 1 87 ? 6.457 8.233 19.481 1.00 87.31 87 GLU A C 1
ATOM 729 O O . GLU A 1 87 ? 6.298 8.410 20.689 1.00 87.31 87 GLU A O 1
ATOM 734 N N . SER A 1 88 ? 5.464 8.429 18.611 1.00 89.69 88 SER A N 1
ATOM 735 C CA . SER A 1 88 ? 4.121 8.812 19.043 1.00 89.69 88 SER A CA 1
ATOM 736 C C . SER A 1 88 ? 3.487 7.726 19.908 1.00 89.69 88 SER A C 1
ATOM 738 O O . SER A 1 88 ? 3.663 6.528 19.667 1.00 89.69 88 SER A O 1
ATOM 740 N N . GLU A 1 89 ? 2.702 8.151 20.895 1.00 90.69 89 GLU A N 1
ATOM 741 C CA . GLU A 1 89 ? 1.997 7.228 21.774 1.00 90.69 89 GLU A CA 1
ATOM 742 C C . GLU A 1 89 ? 0.978 6.370 20.999 1.00 90.69 89 GLU A C 1
ATOM 744 O O . GLU A 1 89 ? 0.285 6.899 20.125 1.00 90.69 89 GLU A O 1
ATOM 749 N N . PRO A 1 90 ? 0.818 5.073 21.340 1.00 90.12 90 PRO A N 1
ATOM 750 C CA . PRO A 1 90 ? -0.145 4.178 20.695 1.00 90.12 90 PRO A CA 1
ATOM 751 C C . PRO A 1 90 ? -1.564 4.741 20.588 1.00 90.12 90 PRO A C 1
ATOM 753 O O . PRO A 1 90 ? -2.180 4.678 19.524 1.00 90.12 90 PRO A O 1
ATOM 756 N N . TYR A 1 91 ? -2.068 5.339 21.673 1.00 92.06 91 TYR A N 1
ATOM 757 C CA . TYR A 1 91 ? -3.384 5.971 21.677 1.00 92.06 91 TYR A CA 1
ATOM 758 C C . TYR A 1 91 ? -3.475 7.107 20.651 1.00 92.06 91 TYR A C 1
ATOM 760 O O . TYR A 1 91 ? -4.452 7.182 19.913 1.00 92.06 91 TYR A O 1
ATOM 768 N N . THR A 1 92 ? -2.457 7.964 20.565 1.00 93.19 92 THR A N 1
ATOM 769 C CA . THR A 1 92 ? -2.418 9.077 19.608 1.00 93.19 92 THR A CA 1
ATOM 770 C C . THR A 1 92 ? -2.423 8.573 18.169 1.00 93.19 92 THR A C 1
ATOM 772 O O . THR A 1 92 ? -3.183 9.083 17.353 1.00 93.19 92 THR A O 1
ATOM 775 N N . LEU A 1 93 ? -1.642 7.530 17.866 1.00 91.00 93 LEU A N 1
ATOM 776 C CA . LEU A 1 93 ? -1.613 6.908 16.537 1.00 91.00 93 LEU A CA 1
ATOM 777 C C . LEU A 1 93 ? -2.987 6.372 16.127 1.00 91.00 93 LEU A C 1
ATOM 779 O O . LEU A 1 93 ? -3.448 6.634 15.016 1.00 91.00 93 LEU A O 1
ATOM 783 N N . TRP A 1 94 ? -3.644 5.644 17.033 1.00 90.75 94 TRP A N 1
ATOM 784 C CA . TRP A 1 94 ? -5.002 5.159 16.814 1.00 90.75 94 TRP A CA 1
ATOM 785 C C . TRP A 1 94 ? -5.994 6.310 16.648 1.00 90.75 94 TRP A C 1
ATOM 787 O O . TRP A 1 94 ? -6.761 6.308 15.692 1.00 90.75 94 TRP A O 1
ATOM 797 N N . ASN A 1 95 ? -5.971 7.296 17.545 1.00 93.06 95 ASN A N 1
ATOM 798 C CA . ASN A 1 95 ? -6.930 8.396 17.562 1.00 93.06 95 ASN A CA 1
ATOM 799 C C . ASN A 1 95 ? -6.837 9.238 16.287 1.00 93.06 95 ASN A C 1
ATOM 801 O O . ASN A 1 95 ? -7.862 9.619 15.722 1.00 93.06 95 ASN A O 1
ATOM 805 N N . ASP A 1 96 ? -5.618 9.499 15.815 1.00 92.62 96 ASP A N 1
ATOM 806 C CA . ASP A 1 96 ? -5.372 10.222 14.572 1.00 92.62 96 ASP A CA 1
ATOM 807 C C . ASP A 1 96 ? -5.887 9.444 13.361 1.00 92.62 96 ASP A C 1
ATOM 809 O O . ASP A 1 96 ? -6.607 10.012 12.538 1.00 92.62 96 ASP A O 1
ATOM 813 N N . PHE A 1 97 ? -5.572 8.148 13.260 1.00 88.19 97 PHE A N 1
ATOM 814 C CA . PHE A 1 97 ? -6.087 7.294 12.188 1.00 88.19 97 PHE A CA 1
ATOM 815 C C . PHE A 1 97 ? -7.617 7.193 12.232 1.00 88.19 97 PHE A C 1
ATOM 817 O O . PHE A 1 97 ? -8.284 7.403 11.219 1.00 88.19 97 PHE A O 1
ATOM 824 N N . PHE A 1 98 ? -8.187 6.938 13.408 1.00 88.62 98 PHE A N 1
ATOM 825 C CA . PHE A 1 98 ? -9.625 6.823 13.603 1.00 88.62 98 PHE A CA 1
ATOM 826 C C . PHE A 1 98 ? -10.344 8.121 13.229 1.00 88.62 98 PHE A C 1
ATOM 828 O O . PHE A 1 98 ? -11.254 8.108 12.406 1.00 88.62 98 PHE A O 1
ATOM 835 N N . THR A 1 99 ? -9.896 9.259 13.755 1.00 90.81 99 THR A N 1
ATOM 836 C CA . THR A 1 99 ? -10.553 10.552 13.526 1.00 90.81 99 THR A CA 1
ATOM 837 C C . THR A 1 99 ? -10.421 11.011 12.076 1.00 90.81 99 THR A C 1
ATOM 839 O O . THR A 1 99 ? -11.399 11.482 11.499 1.00 90.81 99 THR A O 1
ATOM 842 N N . LYS A 1 100 ? -9.232 10.885 11.472 1.00 88.75 100 LYS A N 1
ATOM 843 C CA . LYS A 1 100 ? -8.955 11.436 10.134 1.00 88.75 100 LYS A CA 1
ATOM 844 C C . LYS A 1 100 ? -9.358 10.504 8.996 1.00 88.75 100 LYS A C 1
ATOM 846 O O . LYS A 1 100 ? -9.715 11.000 7.933 1.00 88.75 100 LYS A O 1
ATOM 851 N N . GLU A 1 101 ? -9.315 9.188 9.199 1.00 84.62 101 GLU A N 1
ATOM 852 C CA . GLU A 1 101 ? -9.719 8.214 8.182 1.00 84.62 101 GLU A CA 1
ATOM 853 C C . GLU A 1 101 ? -11.089 7.626 8.505 1.00 84.62 101 GLU A C 1
ATOM 855 O O . GLU A 1 101 ? -12.045 7.863 7.769 1.00 84.62 101 GLU A O 1
ATOM 860 N N . ILE A 1 102 ? -11.217 6.871 9.596 1.00 85.88 102 ILE A N 1
ATOM 861 C CA . ILE A 1 102 ? -12.393 6.016 9.833 1.00 85.88 102 ILE A CA 1
ATOM 862 C C . ILE A 1 102 ? -13.664 6.835 10.037 1.00 85.88 102 ILE A C 1
ATOM 864 O O . ILE A 1 102 ? -14.688 6.574 9.398 1.00 85.88 102 ILE A O 1
ATOM 868 N N . THR A 1 103 ? -13.602 7.857 10.884 1.00 88.88 103 THR A N 1
ATOM 869 C CA . THR A 1 103 ? -14.752 8.700 11.201 1.00 88.88 103 THR A CA 1
ATOM 870 C C . THR A 1 103 ? -15.240 9.445 9.966 1.00 88.88 103 THR A C 1
ATOM 872 O O . THR A 1 103 ? -16.434 9.437 9.671 1.00 88.88 103 THR A O 1
ATOM 875 N N . VAL A 1 104 ? -14.318 10.035 9.203 1.00 88.56 104 VAL A N 1
ATOM 876 C CA . VAL A 1 104 ? -14.637 10.838 8.013 1.00 88.56 104 VAL A CA 1
ATOM 877 C C . VAL A 1 104 ? -15.140 9.973 6.856 1.00 88.56 104 VAL A C 1
ATOM 879 O O . VAL A 1 104 ? -16.074 10.363 6.154 1.00 88.56 104 VAL A O 1
ATOM 882 N N . THR A 1 105 ? -14.541 8.803 6.636 1.00 85.12 105 THR A N 1
ATOM 883 C CA . THR A 1 105 ? -14.785 8.008 5.421 1.00 85.12 105 THR A CA 1
ATOM 884 C C . THR A 1 105 ? -15.836 6.917 5.598 1.00 85.12 105 THR A C 1
ATOM 886 O O . THR A 1 105 ? -16.557 6.631 4.637 1.00 85.12 105 THR A O 1
ATOM 889 N N . ILE A 1 106 ? -15.954 6.341 6.801 1.00 87.88 106 ILE A N 1
ATOM 890 C CA . ILE A 1 106 ? -16.816 5.188 7.100 1.00 87.88 106 ILE A CA 1
ATOM 891 C C . ILE A 1 106 ? -17.952 5.581 8.047 1.00 87.88 106 ILE A C 1
ATOM 893 O O . ILE A 1 106 ? -19.119 5.503 7.657 1.00 87.88 106 ILE A O 1
ATOM 897 N N . VAL A 1 107 ? -17.648 6.056 9.261 1.00 90.25 107 VAL A N 1
ATOM 898 C CA . VAL A 1 107 ? -18.678 6.331 10.287 1.00 90.25 107 VAL A CA 1
ATOM 899 C C . VAL A 1 107 ? -19.629 7.436 9.833 1.00 90.25 107 VAL A C 1
ATOM 901 O O . VAL A 1 107 ? -20.842 7.271 9.920 1.00 90.25 107 VAL A O 1
ATOM 904 N N . ALA A 1 108 ? -19.116 8.536 9.277 1.00 91.75 108 ALA A N 1
ATOM 905 C CA . ALA A 1 108 ? -19.942 9.639 8.786 1.00 91.75 108 ALA A CA 1
ATOM 906 C C . ALA A 1 108 ? -20.890 9.227 7.647 1.00 91.75 108 ALA A C 1
ATOM 908 O O . ALA A 1 108 ? -21.957 9.823 7.500 1.00 91.75 108 ALA A O 1
ATOM 909 N N . LYS A 1 109 ? -20.528 8.218 6.842 1.00 91.12 109 LYS A N 1
ATOM 910 C CA . LYS A 1 109 ? -21.433 7.652 5.829 1.00 91.12 109 LYS A CA 1
ATOM 911 C C . LYS A 1 109 ? -22.503 6.788 6.490 1.00 91.12 109 LYS A C 1
ATOM 913 O O . LYS A 1 109 ? -23.682 7.019 6.250 1.00 91.12 109 LYS A O 1
ATOM 918 N N . LEU A 1 110 ? -22.105 5.872 7.374 1.00 92.00 110 LEU A N 1
ATOM 919 C CA . LEU A 1 110 ? -23.028 4.978 8.082 1.00 92.00 110 LEU A CA 1
ATOM 920 C C . LEU A 1 110 ? -24.063 5.737 8.923 1.00 92.00 110 LEU A C 1
ATOM 922 O O . LEU A 1 110 ? -25.242 5.392 8.885 1.00 92.00 110 LEU A O 1
ATOM 926 N N . LYS A 1 111 ? -23.650 6.810 9.612 1.00 94.19 111 LYS A N 1
ATOM 927 C CA . LYS A 1 111 ? -24.519 7.659 10.448 1.00 94.19 111 LYS A CA 1
ATOM 928 C C . LYS A 1 111 ? -25.705 8.269 9.707 1.00 94.19 111 LYS A C 1
ATOM 930 O O . LYS A 1 111 ? -26.706 8.598 10.333 1.00 94.19 111 LYS A O 1
ATOM 935 N N . LYS A 1 112 ? -25.603 8.451 8.388 1.00 90.88 112 LYS A N 1
ATOM 936 C CA . LYS A 1 112 ? -26.707 8.990 7.578 1.00 90.88 112 LYS A CA 1
ATOM 937 C C . LYS A 1 112 ? -27.848 7.996 7.419 1.00 90.88 112 LYS A C 1
ATOM 939 O O . LYS A 1 112 ? -28.971 8.397 7.141 1.00 90.88 112 LYS A O 1
ATOM 944 N N . GLU A 1 113 ? -27.547 6.713 7.562 1.00 90.75 113 GLU A N 1
ATOM 945 C CA . GLU A 1 113 ? -28.465 5.634 7.229 1.00 90.75 113 GLU A CA 1
ATOM 946 C C . GLU A 1 113 ? -28.879 4.842 8.471 1.00 90.75 113 GLU A C 1
ATOM 948 O O . GLU A 1 113 ? -29.964 4.257 8.482 1.00 90.75 113 GLU A O 1
ATOM 953 N N . ARG A 1 114 ? -28.027 4.779 9.507 1.00 91.44 114 ARG A N 1
ATOM 954 C CA . ARG A 1 114 ? -28.195 3.875 10.656 1.00 91.44 114 ARG A CA 1
ATOM 955 C C . ARG A 1 114 ? -27.560 4.437 11.931 1.00 91.44 114 ARG A C 1
ATOM 957 O O . ARG A 1 114 ? -26.658 5.268 11.879 1.00 91.44 114 ARG A O 1
ATOM 964 N N . ASP A 1 115 ? -27.995 3.910 13.073 1.00 93.44 115 ASP A N 1
ATOM 965 C CA . ASP A 1 115 ? -27.335 4.139 14.360 1.00 93.44 115 ASP A CA 1
ATOM 966 C C . ASP A 1 115 ? -25.955 3.455 14.388 1.00 93.44 115 ASP A C 1
ATOM 968 O O . ASP A 1 115 ? -25.837 2.251 14.146 1.00 93.44 115 ASP A O 1
ATOM 972 N N . THR A 1 116 ? -24.908 4.234 14.668 1.00 93.81 116 THR A N 1
ATOM 973 C CA . THR A 1 116 ? -23.512 3.775 14.746 1.00 93.81 116 THR A CA 1
ATOM 974 C C . THR A 1 116 ? -22.994 3.639 16.172 1.00 93.81 116 THR A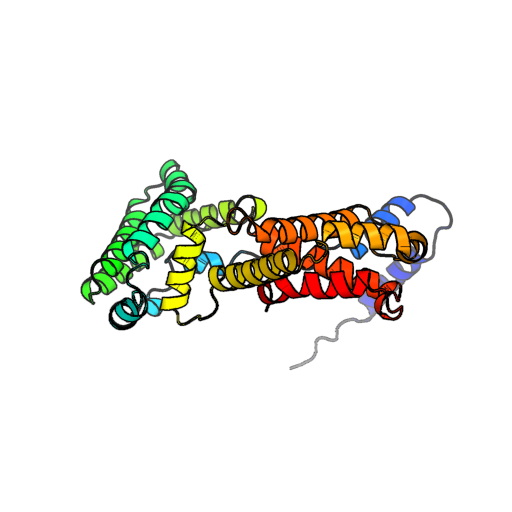 C 1
ATOM 976 O O . THR A 1 116 ? -21.817 3.328 16.348 1.00 93.81 116 THR A O 1
ATOM 979 N N . THR A 1 117 ? -23.839 3.818 17.190 1.00 94.31 117 THR A N 1
ATOM 980 C CA . THR A 1 117 ? -23.434 3.840 18.605 1.00 94.31 117 THR A CA 1
ATOM 981 C C . THR A 1 117 ? -22.618 2.609 19.003 1.00 94.31 117 THR A C 1
ATOM 983 O O . THR A 1 117 ? -21.603 2.725 19.684 1.00 94.31 117 THR A O 1
ATOM 986 N N . LEU A 1 118 ? -23.006 1.411 18.548 1.00 93.50 118 LEU A N 1
ATOM 987 C CA . LEU A 1 118 ? -22.253 0.182 18.834 1.00 93.50 118 LEU A CA 1
ATOM 988 C C . LEU A 1 118 ? -20.843 0.192 18.225 1.00 93.50 118 LEU A C 1
ATOM 990 O O . LEU A 1 118 ? -19.901 -0.265 18.871 1.00 93.50 118 LEU A O 1
ATOM 994 N N . LEU A 1 119 ? -20.699 0.713 17.004 1.00 91.50 119 LEU A N 1
ATOM 995 C CA . LEU A 1 119 ? -19.417 0.801 16.306 1.00 91.50 119 LEU A CA 1
ATOM 996 C C . LEU A 1 119 ? -18.492 1.811 16.994 1.00 91.50 119 LEU A C 1
ATOM 998 O O . LEU A 1 119 ? -17.325 1.518 17.229 1.00 91.50 119 LEU A O 1
ATOM 1002 N N . GLU A 1 120 ? -19.021 2.975 17.362 1.00 91.75 120 GLU A N 1
ATOM 1003 C CA . GLU A 1 120 ? -18.264 4.016 18.066 1.00 91.75 120 GLU A CA 1
ATOM 1004 C C . GLU A 1 120 ? -17.823 3.543 19.453 1.00 91.75 120 GLU A C 1
ATOM 1006 O O . GLU A 1 120 ? -16.642 3.628 19.769 1.00 91.75 120 GLU A O 1
ATOM 1011 N N . ASN A 1 121 ? -18.716 2.898 20.213 1.00 93.12 121 ASN A N 1
ATOM 1012 C CA . ASN A 1 121 ? -18.366 2.278 21.494 1.00 93.12 121 ASN A CA 1
ATOM 1013 C C . ASN A 1 121 ? -17.266 1.214 21.357 1.00 93.12 121 ASN A C 1
ATOM 1015 O O . ASN A 1 121 ? -16.443 1.048 22.256 1.00 93.12 121 ASN A O 1
ATOM 1019 N N . CYS A 1 122 ? -17.251 0.465 20.250 1.00 91.88 122 CYS A N 1
ATOM 1020 C CA . CYS A 1 122 ? -16.204 -0.514 19.968 1.00 91.88 122 CYS A CA 1
ATOM 1021 C C . CYS A 1 122 ? -14.848 0.161 19.739 1.00 91.88 122 CYS A C 1
ATOM 1023 O O . CYS A 1 122 ? -13.840 -0.269 20.304 1.00 91.88 122 CYS A O 1
ATOM 1025 N N . TYR A 1 123 ? -14.824 1.242 18.962 1.00 90.94 123 TYR A N 1
ATOM 1026 C CA . TYR A 1 123 ? -13.614 2.029 18.747 1.00 90.94 123 TYR A CA 1
ATOM 1027 C C . TYR A 1 123 ? -13.132 2.707 20.035 1.00 90.94 123 TYR A C 1
ATOM 1029 O O . TYR A 1 123 ? -11.947 2.615 20.349 1.00 90.94 123 TYR A O 1
ATOM 1037 N N . ASP A 1 124 ? -14.031 3.275 20.836 1.00 92.94 124 ASP A N 1
ATOM 1038 C CA . ASP A 1 124 ? -13.697 3.855 22.140 1.00 92.94 124 ASP A CA 1
ATOM 1039 C C . ASP A 1 124 ? -13.115 2.812 23.101 1.00 92.94 124 ASP A C 1
ATOM 1041 O O . ASP A 1 124 ? -12.116 3.072 23.777 1.00 92.94 124 ASP A O 1
ATOM 1045 N N . ALA A 1 125 ? -13.685 1.602 23.137 1.00 93.19 125 ALA A N 1
ATOM 1046 C CA . ALA A 1 125 ? -13.150 0.501 23.935 1.00 93.19 125 ALA A CA 1
ATOM 1047 C C . ALA A 1 125 ? -11.723 0.124 23.504 1.00 93.19 125 ALA A C 1
ATOM 1049 O O . ALA A 1 125 ? -10.864 -0.115 24.357 1.00 93.19 125 ALA A O 1
ATOM 1050 N N . PHE A 1 126 ? -11.438 0.134 22.199 1.00 91.44 126 PHE A N 1
ATOM 1051 C CA . PHE A 1 126 ? -10.082 -0.096 21.703 1.00 91.44 126 PHE A CA 1
ATOM 1052 C C . PHE A 1 126 ? -9.128 1.043 22.091 1.00 91.44 126 PHE A C 1
ATOM 1054 O O . PHE A 1 126 ? -8.034 0.783 22.599 1.00 91.44 126 PHE A O 1
ATOM 1061 N N . GLY A 1 127 ? -9.553 2.300 21.950 1.00 92.44 127 GLY A N 1
ATOM 1062 C CA . GLY A 1 127 ? -8.793 3.459 22.418 1.00 92.44 127 GLY A CA 1
ATOM 1063 C C . GLY A 1 127 ? -8.469 3.383 23.915 1.00 92.44 127 GLY A C 1
ATOM 1064 O O . GLY A 1 127 ? -7.337 3.652 24.322 1.00 92.44 127 GLY A O 1
ATOM 1065 N N . ASN A 1 128 ? -9.418 2.939 24.740 1.00 94.62 128 ASN A N 1
ATOM 1066 C CA . ASN A 1 128 ? -9.215 2.755 26.178 1.00 94.62 128 ASN A CA 1
ATOM 1067 C C . ASN A 1 128 ? -8.193 1.656 26.499 1.00 94.62 128 ASN A C 1
ATOM 1069 O O . ASN A 1 128 ? -7.351 1.865 27.372 1.00 94.62 128 ASN A O 1
ATOM 1073 N N . LEU A 1 129 ? -8.198 0.536 25.767 1.00 92.50 129 LEU A N 1
ATOM 1074 C CA . LEU A 1 129 ? -7.169 -0.505 25.897 1.00 92.50 129 LEU A CA 1
ATOM 1075 C C . LEU A 1 129 ? -5.763 0.029 25.571 1.00 92.50 129 LEU A C 1
ATOM 1077 O O . LEU A 1 129 ? -4.791 -0.324 26.243 1.00 92.50 129 LEU A O 1
ATOM 1081 N N . LEU A 1 130 ? -5.646 0.905 24.568 1.00 91.19 130 LEU A N 1
ATOM 1082 C CA . LEU A 1 130 ? -4.373 1.538 24.213 1.00 91.19 130 LEU A CA 1
ATOM 1083 C C . LEU A 1 130 ? -3.915 2.591 25.231 1.00 91.19 130 LEU A C 1
ATOM 1085 O O . LEU A 1 130 ? -2.711 2.730 25.443 1.00 91.19 130 LEU A O 1
ATOM 1089 N N . ARG A 1 131 ? -4.840 3.328 25.861 1.00 92.00 131 ARG A N 1
ATOM 1090 C CA . ARG A 1 131 ? -4.519 4.280 26.944 1.00 92.00 131 ARG A CA 1
ATOM 1091 C C . ARG A 1 131 ? -4.084 3.568 28.216 1.00 92.00 131 ARG A C 1
ATOM 1093 O O . ARG A 1 131 ? -3.122 3.977 28.856 1.00 92.00 131 ARG A O 1
ATOM 1100 N N . ALA A 1 132 ? -4.824 2.532 28.592 1.00 92.75 132 ALA A N 1
ATOM 1101 C CA . ALA A 1 132 ? -4.627 1.780 29.815 1.00 92.75 132 ALA A CA 1
ATOM 1102 C C . ALA A 1 132 ? -4.713 0.291 29.497 1.00 92.75 132 ALA A C 1
ATOM 1104 O O . ALA A 1 132 ? -5.789 -0.279 29.305 1.00 92.75 132 ALA A O 1
ATOM 1105 N N . THR A 1 133 ? -3.550 -0.343 29.443 1.00 91.81 133 THR A N 1
ATOM 1106 C CA . THR A 1 133 ? -3.416 -1.725 29.003 1.00 91.81 133 THR A CA 1
ATOM 1107 C C . THR A 1 133 ? -3.775 -2.708 30.122 1.00 91.81 133 THR A C 1
ATOM 1109 O O . THR A 1 133 ? -2.908 -3.301 30.758 1.00 91.81 133 THR A O 1
ATOM 1112 N N . THR A 1 134 ? -5.073 -2.864 30.384 1.00 93.88 134 THR A N 1
ATOM 1113 C CA . THR A 1 134 ? -5.612 -3.736 31.438 1.00 93.88 134 THR A CA 1
ATOM 1114 C C . THR A 1 134 ? -6.448 -4.872 30.856 1.00 93.88 134 THR A C 1
ATOM 1116 O O . THR A 1 134 ? -7.000 -4.762 29.757 1.00 93.88 134 THR A O 1
ATOM 1119 N N . LYS A 1 135 ? -6.578 -5.973 31.610 1.00 93.25 135 LYS A N 1
ATOM 1120 C CA . LYS A 1 135 ? -7.443 -7.095 31.215 1.00 93.25 135 LYS A CA 1
ATOM 1121 C C . LYS A 1 135 ? -8.916 -6.674 31.160 1.00 93.25 135 LYS A C 1
ATOM 1123 O O . LYS A 1 135 ? -9.627 -7.128 30.273 1.00 93.25 135 LYS A O 1
ATOM 1128 N N . ASP A 1 136 ? -9.347 -5.757 32.027 1.00 95.44 136 ASP A N 1
ATOM 1129 C CA . ASP A 1 136 ? -10.714 -5.220 32.019 1.00 95.44 136 ASP A CA 1
ATOM 1130 C C . ASP A 1 136 ? -11.024 -4.458 30.725 1.00 95.44 136 ASP A C 1
ATOM 1132 O O . ASP A 1 136 ? -12.066 -4.686 30.110 1.00 95.44 136 ASP A O 1
ATOM 1136 N N . ASN A 1 137 ? -10.098 -3.615 30.251 1.00 95.00 137 ASN A N 1
ATOM 1137 C CA . ASN A 1 137 ? -10.266 -2.903 28.981 1.00 95.00 137 ASN A CA 1
ATOM 1138 C C . ASN A 1 137 ? -10.247 -3.859 27.775 1.00 95.00 137 ASN A C 1
ATOM 1140 O O . ASN A 1 137 ? -10.985 -3.650 26.814 1.00 95.00 137 ASN A O 1
ATOM 1144 N N . GLU A 1 138 ? -9.462 -4.940 27.833 1.00 92.75 138 GLU A N 1
ATOM 1145 C CA . GLU A 1 138 ? -9.489 -6.008 26.822 1.00 92.75 138 GLU A CA 1
ATOM 1146 C C . GLU A 1 138 ? -10.851 -6.719 26.800 1.00 92.75 138 GLU A C 1
ATOM 1148 O O . GLU A 1 138 ? -11.435 -6.900 25.732 1.00 92.75 138 GLU A O 1
ATOM 1153 N N . GLN A 1 139 ? -11.401 -7.078 27.965 1.00 93.88 139 GLN A N 1
ATOM 1154 C CA . GLN A 1 139 ? -12.727 -7.700 28.052 1.00 93.88 139 GLN A CA 1
ATOM 1155 C C . GLN A 1 139 ? -13.839 -6.756 27.582 1.00 93.88 139 GLN A C 1
ATOM 1157 O O . GLN A 1 139 ? -14.766 -7.194 26.897 1.00 93.88 139 GLN A O 1
ATOM 1162 N N . ALA A 1 140 ? -13.736 -5.460 27.888 1.00 94.56 140 ALA A N 1
ATOM 1163 C CA . ALA A 1 140 ? -14.663 -4.447 27.394 1.00 94.56 140 ALA A CA 1
ATOM 1164 C C . ALA A 1 140 ? -14.641 -4.357 25.859 1.00 94.56 140 ALA A C 1
ATOM 1166 O O . ALA A 1 140 ? -15.703 -4.345 25.233 1.00 94.56 140 ALA A O 1
ATOM 1167 N N . LEU A 1 141 ? -13.452 -4.374 25.247 1.00 92.94 141 LEU A N 1
ATOM 1168 C CA . LEU A 1 141 ? -13.295 -4.413 23.793 1.00 92.94 141 LEU A CA 1
ATOM 1169 C C . LEU A 1 141 ? -13.883 -5.693 23.188 1.00 92.94 141 LEU A C 1
ATOM 1171 O O . LEU A 1 141 ? -14.682 -5.621 22.256 1.00 92.94 141 LEU A O 1
ATOM 1175 N N . ILE A 1 142 ? -13.556 -6.860 23.746 1.00 91.56 142 ILE A N 1
ATOM 1176 C CA . ILE A 1 142 ? -14.105 -8.156 23.318 1.00 91.56 142 ILE A CA 1
ATOM 1177 C C . ILE A 1 142 ? -15.639 -8.137 23.353 1.00 91.56 142 ILE A C 1
ATOM 1179 O O . ILE A 1 142 ? -16.297 -8.582 22.409 1.00 91.56 142 ILE A O 1
ATOM 1183 N N . ALA A 1 143 ? -16.228 -7.607 24.425 1.00 93.31 143 ALA A N 1
ATOM 1184 C CA . ALA A 1 143 ? -17.675 -7.489 24.559 1.00 93.31 143 ALA A CA 1
ATOM 1185 C C . ALA A 1 143 ? -18.274 -6.510 23.538 1.00 93.31 143 ALA A C 1
ATOM 1187 O O . ALA A 1 143 ? -19.331 -6.796 22.970 1.00 93.31 143 ALA A O 1
ATOM 1188 N N . ALA A 1 144 ? -17.615 -5.378 23.279 1.00 93.19 144 ALA A N 1
ATOM 1189 C CA . ALA A 1 144 ? -18.058 -4.409 22.282 1.00 93.19 144 ALA A CA 1
ATOM 1190 C C . ALA A 1 144 ? -18.040 -5.005 20.865 1.00 93.19 144 ALA A C 1
ATOM 1192 O O . ALA A 1 144 ? -19.042 -4.912 20.157 1.00 93.19 144 ALA A O 1
ATOM 1193 N N . ILE A 1 145 ? -16.975 -5.722 20.497 1.00 90.38 145 ILE A N 1
ATOM 1194 C CA . ILE A 1 145 ? -16.866 -6.420 19.207 1.00 90.38 145 ILE A CA 1
ATOM 1195 C C . ILE A 1 145 ? -17.988 -7.440 19.044 1.00 90.38 145 ILE A C 1
ATOM 1197 O O . ILE A 1 145 ? -18.661 -7.448 18.015 1.00 90.38 145 ILE A O 1
ATOM 1201 N N . LYS A 1 146 ? -18.252 -8.259 20.071 1.00 91.44 146 LYS A N 1
ATOM 1202 C CA . LYS A 1 146 ? -19.357 -9.232 20.046 1.00 91.44 146 LYS A CA 1
ATOM 1203 C C . LYS A 1 146 ? -20.710 -8.557 19.812 1.00 91.44 146 LYS A C 1
ATOM 1205 O O . LYS A 1 146 ? -21.521 -9.079 19.052 1.00 91.44 146 LYS A O 1
ATOM 1210 N N . LYS A 1 147 ? -20.957 -7.394 20.425 1.00 93.44 147 LYS A N 1
ATOM 1211 C CA . LYS A 1 147 ? -22.196 -6.625 20.215 1.00 93.44 147 LYS A CA 1
ATOM 1212 C C . LYS A 1 147 ? -22.306 -6.090 18.790 1.00 93.44 147 LYS A C 1
ATOM 1214 O O . LYS A 1 147 ? -23.372 -6.214 18.197 1.00 93.44 147 LYS A O 1
ATOM 1219 N N . VAL A 1 148 ? -21.224 -5.540 18.234 1.00 91.12 148 VAL A N 1
ATOM 1220 C CA . VAL A 1 148 ? -21.202 -5.075 16.837 1.00 91.12 148 VAL A CA 1
ATOM 1221 C C . VAL A 1 148 ? -21.450 -6.249 15.887 1.00 91.12 148 VAL A C 1
ATOM 1223 O O . VAL A 1 148 ? -22.316 -6.156 15.025 1.00 91.12 148 VAL A O 1
ATOM 1226 N N . GLN A 1 149 ? -20.767 -7.380 16.090 1.00 89.06 149 GLN A N 1
ATOM 1227 C CA . GLN A 1 149 ? -20.909 -8.583 15.263 1.00 89.06 149 GLN A CA 1
ATOM 1228 C C . GLN A 1 149 ? -22.311 -9.208 15.330 1.00 89.06 149 GLN A C 1
ATOM 1230 O O . GLN A 1 149 ? -22.776 -9.761 14.333 1.00 89.06 149 GLN A O 1
ATOM 1235 N N . ALA A 1 150 ? -22.993 -9.108 16.474 1.00 92.06 150 ALA A N 1
ATOM 1236 C CA . ALA A 1 150 ? -24.364 -9.586 16.636 1.00 92.06 150 ALA A CA 1
ATOM 1237 C C . ALA A 1 150 ? -25.395 -8.742 15.859 1.00 92.06 150 ALA A C 1
ATOM 1239 O O . ALA A 1 150 ? -26.440 -9.266 15.467 1.00 92.06 150 ALA A O 1
ATOM 1240 N N . ASP A 1 151 ? -25.115 -7.462 15.587 1.00 92.75 151 ASP A N 1
ATOM 1241 C CA . ASP A 1 151 ? -25.951 -6.638 14.711 1.00 92.75 151 ASP A CA 1
ATOM 1242 C C . ASP A 1 151 ? -25.598 -6.894 13.239 1.00 92.75 151 ASP A C 1
ATOM 1244 O O . ASP A 1 151 ? -24.802 -6.192 12.607 1.00 92.75 151 ASP A O 1
ATOM 1248 N N . ALA A 1 152 ? -26.241 -7.915 12.667 1.00 91.44 152 ALA A N 1
ATOM 1249 C CA . ALA A 1 152 ? -26.031 -8.318 11.279 1.00 91.44 152 ALA A CA 1
ATOM 1250 C C . ALA A 1 152 ? -26.256 -7.172 10.276 1.00 91.44 152 ALA A C 1
ATOM 1252 O O . ALA A 1 152 ? -25.555 -7.092 9.265 1.00 91.44 152 ALA A O 1
ATOM 1253 N N . LYS A 1 153 ? -27.207 -6.266 10.547 1.00 92.19 153 LYS A N 1
ATOM 1254 C CA . LYS A 1 153 ? -27.510 -5.159 9.633 1.00 92.19 153 LYS A CA 1
ATOM 1255 C C . LYS A 1 153 ? -26.425 -4.086 9.698 1.00 92.19 153 LYS A C 1
ATOM 1257 O O . LYS A 1 153 ? -26.033 -3.563 8.656 1.00 92.19 153 LYS A O 1
ATOM 1262 N N . LEU A 1 154 ? -25.937 -3.755 10.896 1.00 90.38 154 LEU A N 1
ATOM 1263 C CA . LEU A 1 154 ? -24.816 -2.831 11.076 1.00 90.38 154 LEU A CA 1
ATOM 1264 C C . LEU A 1 154 ? -23.549 -3.402 10.441 1.00 90.38 154 LEU A C 1
ATOM 1266 O O . LEU A 1 154 ? -22.896 -2.697 9.679 1.00 90.38 154 LEU A O 1
ATOM 1270 N N . MET A 1 155 ? -23.247 -4.683 10.665 1.00 87.94 155 MET A N 1
ATOM 1271 C CA . MET A 1 155 ? -22.089 -5.347 10.059 1.00 87.94 155 MET A CA 1
ATOM 1272 C C . MET A 1 155 ? -22.149 -5.378 8.536 1.00 87.94 155 MET A C 1
ATOM 1274 O O . MET A 1 155 ? -21.143 -5.120 7.877 1.00 87.94 155 MET A O 1
ATOM 1278 N N . GLN A 1 156 ? -23.309 -5.688 7.957 1.00 88.19 156 GLN A N 1
ATOM 1279 C CA . GLN A 1 156 ? -23.470 -5.689 6.506 1.00 88.19 156 GLN A CA 1
ATOM 1280 C C . GLN A 1 156 ? -23.267 -4.286 5.926 1.00 88.19 156 GLN A C 1
ATOM 1282 O O . GLN A 1 156 ? -22.549 -4.137 4.937 1.00 88.19 156 GLN A O 1
ATOM 1287 N N . ALA A 1 157 ? -23.855 -3.263 6.553 1.00 89.69 157 ALA A N 1
ATOM 1288 C CA . ALA A 1 157 ? -23.680 -1.875 6.139 1.00 89.69 157 ALA A CA 1
ATOM 1289 C C . ALA A 1 157 ? -22.218 -1.428 6.279 1.00 89.69 157 ALA A C 1
ATOM 1291 O O . ALA A 1 157 ? -21.658 -0.857 5.348 1.00 89.69 157 ALA A O 1
ATOM 1292 N N . PHE A 1 158 ? -21.571 -1.760 7.398 1.00 87.69 158 PHE A N 1
ATOM 1293 C CA . PHE A 1 158 ? -20.159 -1.477 7.632 1.00 87.69 158 PHE A CA 1
ATOM 1294 C C . PHE A 1 158 ? -19.277 -2.091 6.540 1.00 87.69 158 PHE A C 1
ATOM 1296 O O . PHE A 1 158 ? -18.532 -1.369 5.879 1.00 87.69 158 PHE A O 1
ATOM 1303 N N . LYS A 1 159 ? -19.429 -3.394 6.267 1.00 85.19 159 LYS A N 1
ATOM 1304 C CA . LYS A 1 159 ? -18.700 -4.085 5.190 1.00 85.19 159 LYS A CA 1
ATOM 1305 C C . LYS A 1 159 ? -18.964 -3.460 3.822 1.00 85.19 159 LYS A C 1
ATOM 1307 O O . LYS A 1 159 ? -18.042 -3.334 3.024 1.00 85.19 159 LYS A O 1
ATOM 1312 N N . ALA A 1 160 ? -20.196 -3.035 3.546 1.00 85.56 160 ALA A N 1
ATOM 1313 C CA . ALA A 1 160 ? -20.529 -2.350 2.301 1.00 85.56 160 ALA A CA 1
ATOM 1314 C C . ALA A 1 160 ? -19.844 -0.978 2.191 1.00 85.56 160 ALA A C 1
ATOM 1316 O O . ALA A 1 160 ? -19.315 -0.658 1.128 1.00 85.56 160 ALA A O 1
ATOM 1317 N N . CYS A 1 161 ? -19.795 -0.191 3.270 1.00 86.62 161 CYS A N 1
ATOM 1318 C CA . CYS A 1 161 ? -19.087 1.091 3.296 1.00 86.62 161 CYS A CA 1
ATOM 1319 C C . CYS A 1 161 ? -17.575 0.925 3.128 1.00 86.62 161 CYS A C 1
ATOM 1321 O O . CYS A 1 161 ? -16.982 1.659 2.338 1.00 86.62 161 CYS A O 1
ATOM 1323 N N . ILE A 1 162 ? -16.972 -0.050 3.816 1.00 81.81 162 ILE A N 1
ATOM 1324 C CA . ILE A 1 162 ? -15.562 -0.420 3.636 1.00 81.81 162 ILE A CA 1
ATOM 1325 C C . ILE A 1 162 ? -15.331 -0.806 2.180 1.00 81.81 162 ILE A C 1
ATOM 1327 O O . ILE A 1 162 ? -14.552 -0.155 1.493 1.00 81.81 162 ILE A O 1
ATOM 1331 N N . LYS A 1 163 ? -16.084 -1.774 1.654 1.00 80.19 163 LYS A N 1
ATOM 1332 C CA . LYS A 1 163 ? -15.965 -2.198 0.259 1.00 80.19 163 LYS A CA 1
ATOM 1333 C C . LYS A 1 163 ? -16.108 -1.025 -0.712 1.00 80.19 163 LYS A C 1
ATOM 1335 O O . LYS A 1 163 ? -15.303 -0.893 -1.620 1.00 80.19 163 LYS A O 1
ATOM 1340 N N . ALA A 1 164 ? -17.078 -0.135 -0.522 1.00 81.50 164 ALA A N 1
ATOM 1341 C CA . ALA A 1 164 ? -17.263 1.026 -1.390 1.00 81.50 164 ALA A CA 1
ATOM 1342 C C . ALA A 1 164 ? -16.083 2.011 -1.336 1.00 81.50 164 ALA A C 1
ATOM 1344 O O . ALA A 1 164 ? -15.691 2.541 -2.374 1.00 81.50 164 ALA A O 1
ATOM 1345 N N . HIS A 1 165 ? -15.512 2.253 -0.152 1.00 79.69 165 HIS A N 1
ATOM 1346 C CA . HIS A 1 165 ? -14.340 3.120 0.013 1.00 79.69 165 HIS A CA 1
ATOM 1347 C C . HIS A 1 165 ? -13.079 2.481 -0.578 1.00 79.69 165 HIS A C 1
ATOM 1349 O O . HIS A 1 165 ? -12.342 3.125 -1.321 1.00 79.69 165 HIS A O 1
ATOM 1355 N N . TYR A 1 166 ? -12.874 1.188 -0.321 1.00 75.44 166 TYR A N 1
ATOM 1356 C CA . TYR A 1 166 ? -11.670 0.459 -0.712 1.00 75.44 166 TYR A CA 1
ATOM 1357 C C . TYR A 1 166 ? -11.702 -0.112 -2.142 1.00 75.44 166 TYR A C 1
ATOM 1359 O O . TYR A 1 166 ? -10.648 -0.415 -2.695 1.00 75.44 166 TYR A O 1
ATOM 1367 N N . ASN A 1 167 ? -12.865 -0.154 -2.802 1.00 76.38 167 ASN A N 1
ATOM 1368 C CA . ASN A 1 167 ? -12.999 -0.511 -4.224 1.00 76.38 167 ASN A CA 1
ATOM 1369 C C . ASN A 1 167 ? -12.421 0.540 -5.186 1.00 76.38 167 ASN A C 1
ATOM 1371 O O . ASN A 1 167 ? -12.315 0.268 -6.382 1.00 76.38 167 ASN A O 1
ATOM 1375 N N . ASN A 1 168 ? -12.063 1.735 -4.703 1.00 79.12 168 ASN A N 1
ATOM 1376 C CA . ASN A 1 168 ? -11.343 2.730 -5.495 1.00 79.12 168 ASN A CA 1
ATOM 1377 C C . ASN A 1 168 ? -9.952 3.006 -4.898 1.00 79.12 168 ASN A C 1
ATOM 1379 O O . ASN A 1 168 ? -9.727 4.066 -4.308 1.00 79.12 168 ASN A O 1
ATOM 1383 N N . PRO A 1 169 ? -8.991 2.087 -5.073 1.00 77.94 169 PRO A N 1
ATOM 1384 C CA . PRO A 1 169 ? -7.659 2.186 -4.475 1.00 77.94 169 PRO A CA 1
ATOM 1385 C C . PRO A 1 169 ? -6.851 3.403 -4.945 1.00 77.94 169 PRO A C 1
ATOM 1387 O O . PRO A 1 169 ? -5.939 3.833 -4.241 1.00 77.94 169 PRO A O 1
ATOM 1390 N N . GLY A 1 170 ? -7.203 4.005 -6.088 1.00 82.19 170 GLY A N 1
ATOM 1391 C CA . GLY A 1 170 ? -6.603 5.262 -6.551 1.00 82.19 170 GLY A CA 1
ATOM 1392 C C . GLY A 1 170 ? -6.977 6.470 -5.686 1.00 82.19 170 GLY A C 1
ATOM 1393 O O . GLY A 1 170 ? -6.230 7.439 -5.629 1.00 82.19 170 GLY A O 1
ATOM 1394 N N . SER A 1 171 ? -8.102 6.405 -4.967 1.00 81.12 171 SER A N 1
ATOM 1395 C CA . SER A 1 171 ? -8.528 7.455 -4.030 1.00 81.12 171 SER A CA 1
ATOM 1396 C C . SER A 1 171 ? -7.919 7.313 -2.629 1.00 81.12 171 SER A C 1
ATOM 1398 O O . SER A 1 171 ? -8.049 8.206 -1.792 1.00 81.12 171 SER A O 1
ATOM 1400 N N . ILE A 1 172 ? -7.234 6.199 -2.362 1.00 83.38 172 ILE A N 1
ATOM 1401 C CA . ILE A 1 172 ? -6.745 5.846 -1.031 1.00 83.38 172 ILE A CA 1
ATOM 1402 C C . ILE A 1 172 ? -5.288 6.246 -0.934 1.00 83.38 172 ILE A C 1
ATOM 1404 O O . ILE A 1 172 ? -4.387 5.471 -1.248 1.00 83.38 172 ILE A O 1
ATOM 1408 N N . LEU A 1 173 ? -5.070 7.476 -0.492 1.00 88.75 173 LEU A N 1
ATOM 1409 C CA . LEU A 1 173 ? -3.732 8.012 -0.302 1.00 88.75 173 LEU A CA 1
ATOM 1410 C C . LEU A 1 173 ? -3.088 7.459 0.971 1.00 88.75 173 LEU A C 1
ATOM 1412 O O . LEU A 1 173 ? -3.742 7.320 2.010 1.00 88.75 173 LEU A O 1
ATOM 1416 N N . LEU A 1 174 ? -1.786 7.201 0.889 1.00 87.25 174 LEU A N 1
ATOM 1417 C CA . LEU A 1 174 ? -0.913 6.905 2.012 1.00 87.25 174 LEU A CA 1
ATOM 1418 C C . LEU A 1 174 ? -0.562 8.188 2.755 1.00 87.25 174 LEU A C 1
ATOM 1420 O O . LEU A 1 174 ? 0.377 8.906 2.407 1.00 87.25 174 LEU A O 1
ATOM 1424 N N . THR A 1 175 ? -1.333 8.478 3.794 1.00 89.25 175 THR A N 1
ATOM 1425 C CA . THR A 1 175 ? -1.050 9.591 4.697 1.00 89.25 175 THR A CA 1
ATOM 1426 C C . THR A 1 175 ? -0.040 9.184 5.765 1.00 89.25 175 THR A C 1
ATOM 1428 O O . THR A 1 175 ? 0.196 7.996 6.020 1.00 89.25 175 THR A O 1
ATOM 1431 N N . LYS A 1 176 ? 0.542 10.185 6.429 1.00 89.12 176 LYS A N 1
ATOM 1432 C CA . LYS A 1 176 ? 1.445 9.973 7.562 1.00 89.12 176 LYS A CA 1
ATOM 1433 C C . LYS A 1 176 ? 0.767 9.163 8.665 1.00 89.12 176 LYS A C 1
ATOM 1435 O O . LYS A 1 176 ? 1.369 8.237 9.196 1.00 89.12 176 LYS A O 1
ATOM 1440 N N . GLU A 1 177 ? -0.486 9.472 8.970 1.00 87.69 177 GLU A N 1
ATOM 1441 C CA . GLU A 1 177 ? -1.271 8.827 10.021 1.00 87.69 177 GLU A CA 1
ATOM 1442 C C . GLU A 1 177 ? -1.567 7.363 9.692 1.00 87.69 177 GLU A C 1
ATOM 1444 O O . GLU A 1 177 ? -1.372 6.499 10.543 1.00 87.69 177 GLU A O 1
ATOM 1449 N N . LYS A 1 178 ? -1.946 7.061 8.441 1.00 85.88 178 LYS A N 1
ATOM 1450 C CA . LYS A 1 178 ? -2.166 5.679 7.982 1.00 85.88 178 LYS A CA 1
ATOM 1451 C C . LYS A 1 178 ? -0.910 4.835 8.110 1.00 85.88 178 LYS A C 1
ATOM 1453 O O . LYS A 1 178 ? -0.959 3.733 8.648 1.00 85.88 178 LYS A O 1
ATOM 1458 N N . LEU A 1 179 ? 0.217 5.350 7.622 1.00 86.12 179 LEU A N 1
ATOM 1459 C CA . LEU A 1 179 ? 1.488 4.631 7.660 1.00 86.12 179 LEU A CA 1
ATOM 1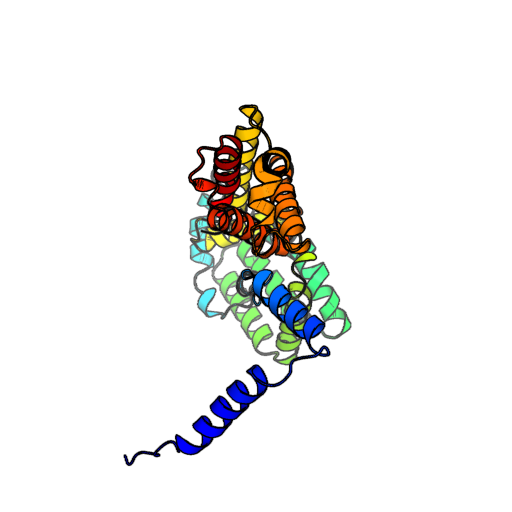460 C C . LEU A 1 179 ? 2.021 4.479 9.090 1.00 86.12 179 LEU A C 1
ATOM 1462 O O . LEU A 1 179 ? 2.557 3.426 9.432 1.00 86.12 179 LEU A O 1
ATOM 1466 N N . ALA A 1 180 ? 1.848 5.494 9.940 1.00 86.62 180 ALA A N 1
ATOM 1467 C CA . ALA A 1 180 ? 2.255 5.430 11.340 1.00 86.62 180 ALA A CA 1
ATOM 1468 C C . ALA A 1 180 ? 1.413 4.418 12.133 1.00 86.62 180 ALA A C 1
ATOM 1470 O O . ALA A 1 180 ? 1.974 3.600 12.864 1.00 86.62 180 ALA A O 1
ATOM 1471 N N . TYR A 1 181 ? 0.091 4.414 11.940 1.00 85.75 181 TYR A N 1
ATOM 1472 C CA . TYR A 1 181 ? -0.794 3.429 12.558 1.00 85.75 181 TYR A CA 1
ATOM 1473 C C . TYR A 1 181 ? -0.526 2.011 12.035 1.00 85.75 181 TYR A C 1
ATOM 1475 O O . TYR A 1 181 ? -0.387 1.086 12.832 1.00 85.75 181 TYR A O 1
ATOM 1483 N N . ASN A 1 182 ? -0.339 1.835 10.720 1.00 83.81 182 ASN A N 1
ATOM 1484 C CA . ASN A 1 182 ? 0.050 0.548 10.134 1.00 83.81 182 ASN A CA 1
ATOM 1485 C C . ASN A 1 182 ? 1.355 0.012 10.741 1.00 83.81 182 ASN A C 1
ATOM 1487 O O . ASN A 1 182 ? 1.412 -1.156 11.121 1.00 83.81 182 ASN A O 1
ATOM 1491 N N . ARG A 1 183 ? 2.383 0.860 10.886 1.00 83.94 183 ARG A N 1
ATOM 1492 C CA . ARG A 1 183 ? 3.651 0.475 11.523 1.00 83.94 183 ARG A CA 1
ATOM 1493 C C . ARG A 1 183 ? 3.443 0.012 12.963 1.00 83.94 183 ARG A C 1
ATOM 1495 O O . ARG A 1 183 ? 4.034 -0.990 13.354 1.00 83.94 183 ARG A O 1
ATOM 1502 N N . PHE A 1 184 ? 2.611 0.711 13.730 1.00 84.50 184 PHE A N 1
ATOM 1503 C CA . PHE A 1 184 ? 2.282 0.316 15.098 1.00 84.50 184 PHE A CA 1
ATOM 1504 C C . PHE A 1 184 ? 1.558 -1.039 15.151 1.00 84.50 184 PHE A C 1
ATOM 1506 O O . PHE A 1 184 ? 1.963 -1.915 15.912 1.00 84.50 184 PHE A O 1
ATOM 1513 N N . ILE A 1 185 ? 0.547 -1.260 14.306 1.00 80.00 185 ILE A N 1
ATOM 1514 C CA . ILE A 1 185 ? -0.177 -2.541 14.253 1.00 80.00 185 ILE A CA 1
ATOM 1515 C C . ILE A 1 185 ? 0.746 -3.694 13.846 1.00 80.00 185 ILE A C 1
ATOM 1517 O O . ILE A 1 185 ? 0.723 -4.743 14.491 1.00 80.00 185 ILE A O 1
ATOM 1521 N N . CYS A 1 186 ? 1.604 -3.494 12.841 1.00 78.25 186 CYS A N 1
ATOM 1522 C CA . CYS A 1 186 ? 2.613 -4.476 12.436 1.00 78.25 186 CYS A CA 1
ATOM 1523 C C . CYS A 1 186 ? 3.565 -4.801 13.597 1.00 78.25 186 CYS A C 1
ATOM 1525 O O . CYS A 1 186 ? 3.829 -5.966 13.882 1.00 78.25 186 CYS A O 1
ATOM 1527 N N . PHE A 1 187 ? 4.020 -3.776 14.321 1.00 80.94 187 PHE A N 1
ATOM 1528 C CA . PHE A 1 187 ? 4.891 -3.933 15.481 1.00 80.94 187 PHE A CA 1
ATOM 1529 C C . PHE A 1 187 ? 4.240 -4.745 16.613 1.00 80.94 187 PHE A C 1
ATOM 1531 O O . PHE A 1 187 ? 4.886 -5.625 17.182 1.00 80.94 187 PHE A O 1
ATOM 1538 N N . ILE A 1 188 ? 2.964 -4.501 16.928 1.00 77.81 188 ILE A N 1
ATOM 1539 C CA . ILE A 1 188 ? 2.230 -5.276 17.944 1.00 77.81 188 ILE A CA 1
ATOM 1540 C C . ILE A 1 188 ? 1.951 -6.708 17.478 1.00 77.81 188 ILE A C 1
ATOM 1542 O O . ILE A 1 188 ? 2.021 -7.635 18.283 1.00 77.81 188 ILE A O 1
ATOM 1546 N N . SER A 1 189 ? 1.700 -6.897 16.184 1.00 73.75 189 SER A N 1
ATOM 1547 C CA . SER A 1 189 ? 1.389 -8.197 15.572 1.00 73.75 189 SER A CA 1
ATOM 1548 C C . SER A 1 189 ? 2.634 -9.010 15.195 1.00 73.75 189 SER A C 1
ATOM 1550 O O . SER A 1 189 ? 2.527 -10.001 14.482 1.00 73.75 189 SER A O 1
ATOM 1552 N N . GLU A 1 190 ? 3.821 -8.584 15.638 1.00 74.25 190 GLU A N 1
ATOM 1553 C CA . GLU A 1 190 ? 5.114 -9.229 15.347 1.00 74.25 190 GLU A CA 1
ATOM 1554 C C . GLU A 1 190 ? 5.412 -9.365 13.842 1.00 74.25 190 GLU A C 1
ATOM 1556 O O . GLU A 1 190 ? 6.179 -10.217 13.399 1.00 74.25 190 GLU A O 1
ATOM 1561 N N . THR A 1 191 ? 4.819 -8.486 13.036 1.00 70.31 191 THR A N 1
ATOM 1562 C CA . THR A 1 191 ? 5.079 -8.381 11.603 1.00 70.31 191 THR A CA 1
ATOM 1563 C C . THR A 1 191 ? 6.155 -7.320 11.403 1.00 70.31 191 THR A C 1
ATOM 1565 O O . THR A 1 191 ? 5.898 -6.120 11.442 1.00 70.31 191 THR A O 1
ATOM 1568 N N . TYR A 1 192 ? 7.403 -7.759 11.254 1.00 65.81 192 TYR A N 1
ATOM 1569 C CA . TYR A 1 192 ? 8.567 -6.870 11.336 1.00 65.81 192 TYR A CA 1
ATOM 1570 C C . TYR A 1 192 ? 8.774 -5.956 10.118 1.00 65.81 192 TYR A C 1
ATOM 1572 O O . TYR A 1 192 ? 9.579 -5.028 10.193 1.00 65.81 192 TYR A O 1
ATOM 1580 N N . ASP A 1 193 ? 8.047 -6.169 9.019 1.00 71.31 193 ASP A N 1
ATOM 1581 C CA . ASP A 1 193 ? 8.250 -5.429 7.772 1.00 71.31 193 ASP A CA 1
ATOM 1582 C C . ASP A 1 193 ? 7.025 -4.593 7.382 1.00 71.31 193 ASP A C 1
ATOM 1584 O O . ASP A 1 193 ? 6.247 -4.933 6.489 1.00 71.31 193 ASP A O 1
ATOM 1588 N N . SER A 1 194 ? 6.838 -3.483 8.103 1.00 79.19 194 SER A N 1
ATOM 1589 C CA . SER A 1 194 ? 5.742 -2.547 7.834 1.00 79.19 194 SER A CA 1
ATOM 1590 C C . SER A 1 194 ? 5.899 -1.856 6.478 1.00 79.19 194 SER A C 1
ATOM 1592 O O . SER A 1 194 ? 7.016 -1.581 6.026 1.00 79.19 194 SER A O 1
ATOM 1594 N N . LEU A 1 195 ? 4.777 -1.469 5.866 1.00 83.62 195 LEU A N 1
ATOM 1595 C CA . LEU A 1 195 ? 4.794 -0.728 4.604 1.00 83.62 195 LEU A CA 1
ATOM 1596 C C . LEU A 1 195 ? 5.608 0.571 4.719 1.00 83.62 195 LEU A C 1
ATOM 1598 O O . LEU A 1 195 ? 6.372 0.907 3.817 1.00 83.62 195 LEU A O 1
ATOM 1602 N N . LEU A 1 196 ? 5.505 1.271 5.854 1.00 85.31 196 LEU A N 1
ATOM 1603 C CA . LEU A 1 196 ? 6.292 2.476 6.113 1.00 85.31 196 LEU A CA 1
ATOM 1604 C C . LEU A 1 196 ? 7.801 2.189 6.084 1.00 85.31 196 LEU A C 1
ATOM 1606 O O . LEU A 1 196 ? 8.546 2.928 5.447 1.00 85.31 196 LEU A O 1
ATOM 1610 N N . SER A 1 197 ? 8.251 1.110 6.727 1.00 83.56 197 SER A N 1
ATOM 1611 C CA . SER A 1 197 ? 9.664 0.712 6.744 1.00 83.56 197 SER A CA 1
ATOM 1612 C C . SER A 1 197 ? 10.178 0.353 5.347 1.00 83.56 197 SER A C 1
ATOM 1614 O O . SER A 1 197 ? 11.289 0.752 4.983 1.00 83.56 197 SER A O 1
ATOM 1616 N N . LYS A 1 198 ? 9.371 -0.346 4.537 1.00 86.81 198 LYS A N 1
ATOM 1617 C CA . LYS A 1 198 ? 9.697 -0.640 3.131 1.00 86.81 198 LYS A CA 1
ATOM 1618 C C . LYS A 1 198 ? 9.830 0.642 2.309 1.00 86.81 198 LYS A C 1
ATOM 1620 O O . LYS A 1 198 ? 10.843 0.833 1.635 1.00 86.81 198 LYS A O 1
ATOM 1625 N N . LEU A 1 199 ? 8.858 1.550 2.419 1.00 90.06 199 LEU A N 1
ATOM 1626 C CA . LEU A 1 199 ? 8.861 2.834 1.710 1.00 90.06 199 LEU A CA 1
ATOM 1627 C C . LEU A 1 199 ? 10.050 3.712 2.116 1.00 90.06 199 LEU A C 1
ATOM 1629 O O . LEU A 1 199 ? 10.722 4.261 1.247 1.00 90.06 199 LEU A O 1
ATOM 1633 N N . GLN A 1 200 ? 10.361 3.806 3.412 1.00 91.12 200 GLN A N 1
ATOM 1634 C CA . GLN A 1 200 ? 11.511 4.571 3.911 1.00 91.12 200 GLN A CA 1
ATOM 1635 C C . GLN A 1 200 ? 12.836 4.034 3.364 1.00 91.12 200 GLN A C 1
ATOM 1637 O O . GLN A 1 200 ? 13.704 4.815 2.980 1.00 91.12 200 GLN A O 1
ATOM 1642 N N . ARG A 1 201 ? 12.985 2.708 3.285 1.00 91.00 201 ARG A N 1
ATOM 1643 C CA . ARG A 1 201 ? 14.177 2.063 2.718 1.00 91.00 201 ARG A CA 1
ATOM 1644 C C . ARG A 1 201 ? 14.322 2.358 1.228 1.00 91.00 201 ARG A C 1
ATOM 1646 O O . ARG A 1 201 ? 15.406 2.724 0.785 1.00 91.00 201 ARG A O 1
ATOM 1653 N N . CYS A 1 202 ? 13.228 2.253 0.476 1.00 91.81 202 CYS A N 1
ATOM 1654 C CA . CYS A 1 202 ? 13.204 2.595 -0.945 1.00 91.81 202 CYS A CA 1
ATOM 1655 C C . CYS A 1 202 ? 13.558 4.069 -1.162 1.00 91.81 202 CYS A C 1
ATOM 1657 O O . CYS A 1 202 ? 14.460 4.376 -1.936 1.00 91.81 202 CYS A O 1
ATOM 1659 N N . GLN A 1 203 ? 12.927 4.979 -0.415 1.00 94.19 203 GLN A N 1
ATOM 1660 C CA . GLN A 1 203 ? 13.238 6.405 -0.473 1.00 94.19 203 GLN A CA 1
ATOM 1661 C C . GLN A 1 203 ? 14.715 6.677 -0.156 1.00 94.19 203 GLN A C 1
ATOM 1663 O O . GLN A 1 203 ? 15.353 7.444 -0.871 1.00 94.19 203 GLN A O 1
ATOM 1668 N N . ALA A 1 204 ? 15.278 6.056 0.883 1.00 93.50 204 ALA A N 1
ATOM 1669 C CA . ALA A 1 204 ? 16.690 6.223 1.226 1.00 93.50 204 ALA A CA 1
ATOM 1670 C C . ALA A 1 204 ? 17.617 5.760 0.089 1.00 93.50 204 ALA A C 1
ATOM 1672 O O . ALA A 1 204 ? 18.567 6.465 -0.251 1.00 93.50 204 ALA A O 1
ATOM 1673 N N . ASN A 1 205 ? 17.308 4.625 -0.542 1.00 94.12 205 ASN A N 1
ATOM 1674 C CA . ASN A 1 205 ? 18.057 4.108 -1.687 1.00 94.12 205 ASN A CA 1
ATOM 1675 C C . ASN A 1 205 ? 17.994 5.055 -2.896 1.00 94.12 205 ASN A C 1
ATOM 1677 O O . ASN A 1 205 ? 19.023 5.329 -3.511 1.00 94.12 205 ASN A O 1
ATOM 1681 N N . ILE A 1 206 ? 16.813 5.592 -3.213 1.00 94.31 206 ILE A N 1
ATOM 1682 C CA . ILE A 1 206 ? 16.626 6.531 -4.330 1.00 94.31 206 ILE A CA 1
ATOM 1683 C C . ILE A 1 206 ? 17.320 7.871 -4.035 1.00 94.31 206 ILE A C 1
ATOM 1685 O O . ILE A 1 206 ? 18.010 8.417 -4.892 1.00 94.31 206 ILE A O 1
ATOM 1689 N N . LYS A 1 207 ? 17.220 8.389 -2.803 1.00 94.56 207 LYS A N 1
ATOM 1690 C CA . LYS A 1 207 ? 17.948 9.600 -2.381 1.00 94.56 207 LYS A CA 1
ATOM 1691 C C . LYS A 1 207 ? 19.456 9.430 -2.504 1.00 94.56 207 LYS A C 1
ATOM 1693 O O . LYS A 1 207 ? 20.139 10.343 -2.967 1.00 94.56 207 LYS A O 1
ATOM 1698 N N . LYS A 1 208 ? 19.973 8.265 -2.105 1.00 94.62 208 LYS A N 1
ATOM 1699 C CA . LYS A 1 208 ? 21.387 7.931 -2.274 1.00 94.62 208 LYS A CA 1
ATOM 1700 C C . LYS A 1 208 ? 21.770 7.914 -3.754 1.00 94.62 208 LYS A C 1
ATOM 1702 O O . LYS A 1 208 ? 22.728 8.579 -4.118 1.00 94.62 208 LYS A O 1
ATOM 1707 N N . TRP A 1 209 ? 20.972 7.268 -4.606 1.00 95.69 209 TRP A N 1
ATOM 1708 C CA . TRP A 1 209 ? 21.179 7.267 -6.058 1.00 95.69 209 TRP A CA 1
ATOM 1709 C C . TRP A 1 209 ? 21.283 8.684 -6.645 1.00 95.69 209 TRP A C 1
ATOM 1711 O O . TRP A 1 209 ? 22.184 8.962 -7.433 1.00 95.69 209 TRP A O 1
ATOM 1721 N N . HIS A 1 210 ? 20.410 9.604 -6.222 1.00 91.94 210 HIS A N 1
ATOM 1722 C CA . HIS A 1 210 ? 20.475 11.007 -6.647 1.00 91.94 210 HIS A CA 1
ATOM 1723 C C . HIS A 1 210 ? 21.697 11.748 -6.084 1.00 91.94 210 HIS A C 1
ATOM 1725 O O . HIS A 1 210 ? 22.291 12.562 -6.787 1.00 91.94 210 HIS A O 1
ATOM 1731 N N . THR A 1 211 ? 22.091 11.459 -4.841 1.00 93.25 211 THR A N 1
ATOM 1732 C CA . THR A 1 211 ? 23.280 12.053 -4.201 1.00 93.25 211 THR A CA 1
ATOM 1733 C C . THR A 1 211 ? 24.569 11.610 -4.893 1.00 93.25 211 THR A C 1
ATOM 1735 O O . THR A 1 211 ? 25.489 12.408 -5.044 1.00 93.25 211 THR A O 1
ATOM 1738 N N . ASP A 1 212 ? 24.598 10.377 -5.396 1.00 94.50 212 ASP A N 1
ATOM 1739 C CA . ASP A 1 212 ? 25.694 9.819 -6.194 1.00 94.50 212 ASP A CA 1
ATOM 1740 C C . ASP A 1 212 ? 25.678 10.334 -7.660 1.00 94.50 212 ASP A C 1
ATOM 1742 O O . ASP A 1 212 ? 26.405 9.832 -8.519 1.00 94.50 212 ASP A O 1
ATOM 1746 N N . CYS A 1 213 ? 24.864 11.359 -7.962 1.00 91.88 213 CYS A N 1
ATOM 1747 C CA . CYS A 1 213 ? 24.728 12.010 -9.272 1.00 91.88 213 CYS A CA 1
ATOM 1748 C C . CYS A 1 213 ? 24.320 11.063 -10.414 1.00 91.88 213 CYS A C 1
ATOM 1750 O O . CYS A 1 213 ? 24.592 11.333 -11.590 1.00 91.88 213 CYS A O 1
ATOM 1752 N N . HIS A 1 214 ? 23.656 9.951 -10.100 1.00 93.75 214 HIS A N 1
ATOM 1753 C CA . HIS A 1 214 ? 23.142 9.052 -11.121 1.00 93.75 214 HIS A CA 1
ATOM 1754 C C . HIS A 1 214 ? 21.898 9.629 -11.815 1.00 93.75 214 HIS A C 1
ATOM 1756 O O . HIS A 1 214 ? 21.127 10.407 -11.253 1.00 93.75 214 HIS A O 1
ATOM 1762 N N . THR A 1 215 ? 21.689 9.232 -13.072 1.00 93.94 215 THR A N 1
ATOM 1763 C CA . THR A 1 215 ? 20.532 9.671 -13.869 1.00 93.94 215 THR A CA 1
ATOM 1764 C C . THR A 1 215 ? 19.237 9.050 -13.324 1.00 93.94 215 THR A C 1
ATOM 1766 O O . THR A 1 215 ? 19.228 7.875 -12.965 1.00 93.94 215 THR A O 1
ATOM 1769 N N . ASN A 1 216 ? 18.147 9.822 -13.263 1.00 93.94 216 ASN A N 1
ATOM 1770 C CA . ASN A 1 216 ? 16.842 9.340 -12.790 1.00 93.94 216 ASN A CA 1
ATOM 1771 C C . ASN A 1 216 ? 16.144 8.400 -13.792 1.00 93.94 216 ASN A C 1
ATOM 1773 O O . ASN A 1 216 ? 16.558 8.280 -14.952 1.00 93.94 216 ASN A O 1
ATOM 1777 N N . GLY A 1 217 ? 15.073 7.741 -13.344 1.00 94.88 217 GLY A N 1
ATOM 1778 C CA . GLY A 1 217 ? 14.409 6.687 -14.105 1.00 94.88 217 GLY A CA 1
ATOM 1779 C C . GLY A 1 217 ? 13.826 7.180 -15.426 1.00 94.88 217 GLY A C 1
ATOM 1780 O O . GLY A 1 217 ? 14.090 6.589 -16.476 1.00 94.88 217 GLY A O 1
ATOM 1781 N N . GLN A 1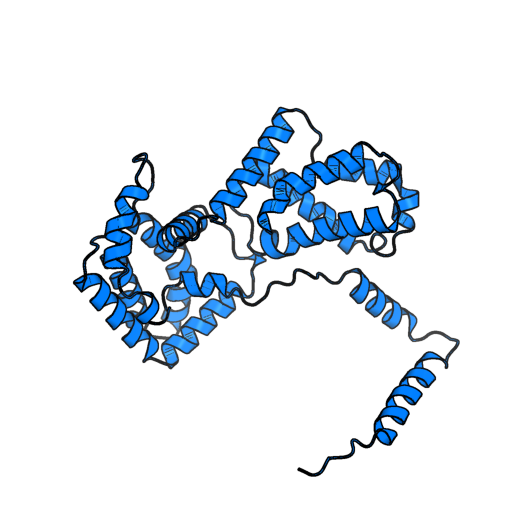 218 ? 13.081 8.290 -15.402 1.00 95.81 218 GLN A N 1
ATOM 1782 C CA . GLN A 1 218 ? 12.480 8.858 -16.616 1.00 95.81 218 GLN A CA 1
ATOM 1783 C C . GLN A 1 218 ? 13.533 9.250 -17.660 1.00 95.81 218 GLN A C 1
ATOM 1785 O O . GLN A 1 218 ? 13.377 8.937 -18.839 1.00 95.81 218 GLN A O 1
ATOM 1790 N N . THR A 1 219 ? 14.636 9.876 -17.246 1.00 95.94 219 THR A N 1
ATOM 1791 C CA . THR A 1 219 ? 15.696 10.295 -18.177 1.00 95.94 219 THR A CA 1
ATOM 1792 C C . THR A 1 219 ? 16.430 9.093 -18.773 1.00 95.94 219 THR A C 1
ATOM 1794 O O . THR A 1 219 ? 16.735 9.097 -19.966 1.00 95.94 219 THR A O 1
ATOM 1797 N N . LEU A 1 220 ? 16.695 8.050 -17.977 1.00 96.44 220 LEU A N 1
ATOM 1798 C CA . LEU A 1 220 ? 17.256 6.790 -18.482 1.00 96.44 220 LEU A CA 1
ATOM 1799 C C . LEU A 1 220 ? 16.335 6.161 -19.531 1.00 96.44 220 LEU A C 1
ATOM 1801 O O . LEU A 1 220 ? 16.797 5.748 -20.594 1.00 96.44 220 LEU A O 1
ATOM 1805 N N . TRP A 1 221 ? 15.027 6.144 -19.273 1.00 96.94 221 TRP A N 1
ATOM 1806 C CA . TRP A 1 221 ? 14.055 5.603 -20.216 1.00 96.94 221 TRP A CA 1
ATOM 1807 C C . TRP A 1 221 ? 13.996 6.383 -21.532 1.00 96.94 221 TRP A C 1
ATOM 1809 O O . TRP A 1 221 ? 13.988 5.771 -22.600 1.00 96.94 221 TRP A O 1
ATOM 1819 N N . GLU A 1 222 ? 14.026 7.717 -21.495 1.00 96.75 222 GLU A N 1
ATOM 1820 C CA . GLU A 1 222 ? 14.085 8.529 -22.719 1.00 96.75 222 GLU A CA 1
ATOM 1821 C C . GLU A 1 222 ? 15.339 8.235 -23.555 1.00 96.75 222 GLU A C 1
ATOM 1823 O O . GLU A 1 222 ? 15.237 8.064 -24.772 1.00 96.75 222 GLU A O 1
ATOM 1828 N N . LYS A 1 223 ? 16.510 8.092 -22.919 1.00 95.94 223 LYS A N 1
ATOM 1829 C CA . LYS A 1 223 ? 17.754 7.712 -23.613 1.00 95.94 223 LYS A CA 1
ATOM 1830 C C . LYS A 1 223 ? 17.653 6.334 -24.265 1.00 95.94 223 LYS A C 1
ATOM 1832 O O . LYS A 1 223 ? 18.069 6.170 -25.413 1.00 95.94 223 LYS A O 1
ATOM 1837 N N . ILE A 1 224 ? 17.067 5.359 -23.567 1.00 95.62 224 ILE A N 1
ATOM 1838 C CA . ILE A 1 224 ? 16.845 4.005 -24.094 1.00 95.62 224 ILE A CA 1
ATOM 1839 C C . ILE A 1 224 ? 15.923 4.056 -25.312 1.00 95.62 224 ILE A C 1
ATOM 1841 O O . ILE A 1 224 ? 16.253 3.466 -26.339 1.00 95.62 224 ILE A O 1
ATOM 1845 N N . LYS A 1 225 ? 14.815 4.805 -25.239 1.00 95.38 225 LYS A N 1
ATOM 1846 C CA . LYS A 1 225 ? 13.890 4.975 -26.370 1.00 95.38 225 LYS A CA 1
ATOM 1847 C C . LYS A 1 225 ? 14.564 5.587 -27.594 1.00 95.38 225 LYS A C 1
ATOM 1849 O O . LYS A 1 225 ? 14.309 5.137 -28.705 1.00 95.38 225 LYS A O 1
ATOM 1854 N N . GLN A 1 226 ? 15.413 6.594 -27.398 1.00 94.94 226 GLN A N 1
ATOM 1855 C CA . GLN A 1 226 ? 16.147 7.243 -28.489 1.00 94.94 226 GLN A CA 1
ATOM 1856 C C . GLN A 1 226 ? 17.201 6.314 -29.102 1.00 94.94 226 GLN A C 1
ATOM 1858 O O . GLN A 1 226 ? 17.322 6.235 -30.321 1.00 94.94 226 GLN A O 1
ATOM 1863 N N . THR A 1 227 ? 17.943 5.593 -28.261 1.00 94.62 227 THR A N 1
ATOM 1864 C CA . THR A 1 227 ? 19.064 4.747 -28.694 1.00 94.62 227 THR A CA 1
ATOM 1865 C C . THR A 1 227 ? 18.589 3.460 -29.369 1.00 94.62 227 THR A C 1
ATOM 1867 O O . THR A 1 227 ? 19.153 3.054 -30.380 1.00 94.62 227 THR A O 1
ATOM 1870 N N . HIS A 1 228 ? 17.532 2.840 -28.838 1.00 94.12 228 HIS A N 1
ATOM 1871 C CA . HIS A 1 228 ? 17.057 1.505 -29.232 1.00 94.12 228 HIS A CA 1
ATOM 1872 C C . HIS A 1 228 ? 15.682 1.544 -29.904 1.00 94.12 228 HIS A C 1
ATOM 1874 O O . HIS A 1 228 ? 14.897 0.602 -29.804 1.00 94.12 228 HIS A O 1
ATOM 1880 N N . GLN A 1 229 ? 15.353 2.650 -30.580 1.00 93.94 229 GLN A N 1
ATOM 1881 C CA . GLN A 1 229 ? 14.035 2.858 -31.187 1.00 93.94 229 GLN A CA 1
ATOM 1882 C C . GLN A 1 229 ? 13.637 1.720 -32.141 1.00 93.94 229 GLN A C 1
ATOM 1884 O O . GLN A 1 229 ? 12.476 1.312 -32.169 1.00 93.94 229 GLN A O 1
ATOM 1889 N N . LYS A 1 230 ? 14.593 1.211 -32.931 1.00 93.56 230 LYS A N 1
ATOM 1890 C CA . LYS A 1 230 ? 14.344 0.156 -33.924 1.00 93.56 230 LYS A CA 1
ATOM 1891 C C . LYS A 1 230 ? 14.030 -1.177 -33.257 1.00 93.56 230 LYS A C 1
ATOM 1893 O O . LYS A 1 230 ? 13.088 -1.843 -33.661 1.00 93.56 230 LYS A O 1
ATOM 1898 N N . GLU A 1 231 ? 14.792 -1.543 -32.236 1.00 94.62 231 GLU A N 1
ATOM 1899 C CA . GLU A 1 231 ? 14.567 -2.741 -31.435 1.00 94.62 231 GLU A CA 1
ATOM 1900 C C . GLU A 1 231 ? 13.220 -2.683 -30.729 1.00 94.62 231 GLU A C 1
ATOM 1902 O O . GLU A 1 231 ? 12.429 -3.612 -30.845 1.00 94.62 231 GLU A O 1
ATOM 1907 N N . LEU A 1 232 ? 12.930 -1.571 -30.053 1.00 94.50 232 LEU A N 1
ATOM 1908 C CA . LEU A 1 232 ? 11.670 -1.383 -29.339 1.00 94.50 232 LEU A CA 1
ATOM 1909 C C . LEU A 1 232 ? 10.462 -1.452 -30.284 1.00 94.50 232 LEU A C 1
ATOM 1911 O O . LEU A 1 232 ? 9.432 -2.006 -29.910 1.00 94.50 232 LEU A O 1
ATOM 1915 N N . ALA A 1 233 ? 10.588 -0.964 -31.522 1.00 92.94 233 ALA A N 1
ATOM 1916 C CA . ALA A 1 233 ? 9.536 -1.080 -32.534 1.00 92.94 233 ALA A CA 1
ATOM 1917 C C . ALA A 1 233 ? 9.213 -2.537 -32.926 1.00 92.94 233 ALA A C 1
ATOM 1919 O O . ALA A 1 233 ? 8.124 -2.792 -33.440 1.00 92.94 233 ALA A O 1
ATOM 1920 N N . CYS A 1 234 ? 10.118 -3.487 -32.668 1.00 93.50 234 CYS A N 1
ATOM 1921 C CA . CYS A 1 234 ? 9.888 -4.914 -32.893 1.00 93.50 234 CYS A CA 1
ATOM 1922 C C . CYS A 1 234 ? 9.154 -5.609 -31.733 1.00 93.50 234 CYS A C 1
ATOM 1924 O O . CYS A 1 234 ? 8.715 -6.743 -31.911 1.00 93.50 234 CYS A O 1
ATOM 1926 N N . SER A 1 235 ? 9.014 -4.972 -30.564 1.00 95.12 235 SER A N 1
ATOM 1927 C CA . SER A 1 235 ? 8.326 -5.572 -29.413 1.00 95.12 235 SER A CA 1
ATOM 1928 C C . SER A 1 235 ? 6.807 -5.573 -29.602 1.00 95.12 235 SER A C 1
ATOM 1930 O O . SER A 1 235 ? 6.171 -4.534 -29.826 1.00 95.12 235 SER A O 1
ATOM 1932 N N . THR A 1 236 ? 6.207 -6.748 -29.429 1.00 93.88 236 THR A N 1
ATOM 1933 C CA . THR A 1 236 ? 4.755 -6.955 -29.399 1.00 93.88 236 THR A CA 1
ATOM 1934 C C . THR A 1 236 ? 4.094 -6.253 -28.215 1.00 93.88 236 THR A C 1
ATOM 1936 O O . THR A 1 236 ? 2.937 -5.853 -28.323 1.00 93.88 236 THR A O 1
ATOM 1939 N N . LEU A 1 237 ? 4.830 -6.024 -27.125 1.00 94.62 237 LEU A N 1
ATOM 1940 C CA . LEU A 1 237 ? 4.366 -5.295 -25.944 1.00 94.62 237 LEU A CA 1
ATOM 1941 C C . LEU A 1 237 ? 4.526 -3.772 -26.085 1.00 94.62 237 LEU A C 1
ATOM 1943 O O . LEU A 1 237 ? 3.619 -3.024 -25.712 1.00 94.62 237 LEU A O 1
ATOM 1947 N N . TYR A 1 238 ? 5.651 -3.289 -26.621 1.00 95.75 238 TYR A N 1
ATOM 1948 C CA . TYR A 1 238 ? 5.972 -1.854 -26.677 1.00 95.75 238 TYR A CA 1
ATOM 1949 C C . TYR A 1 238 ? 5.126 -1.076 -27.691 1.00 95.75 238 TYR A C 1
ATOM 1951 O O . TYR A 1 238 ? 4.904 0.124 -27.514 1.00 95.75 238 TYR A O 1
ATOM 1959 N N . LYS A 1 239 ? 4.611 -1.735 -28.738 1.00 93.44 239 LYS A N 1
ATOM 1960 C CA . LYS A 1 239 ? 3.796 -1.085 -29.783 1.00 93.44 239 LYS A CA 1
ATOM 1961 C C . LYS A 1 239 ? 2.539 -0.383 -29.244 1.00 93.44 239 LYS A C 1
ATOM 1963 O O . LYS A 1 239 ? 2.023 0.526 -29.891 1.00 93.44 239 LYS A O 1
ATOM 1968 N N . TYR A 1 240 ? 2.059 -0.762 -28.058 1.00 94.19 240 TYR A N 1
ATOM 1969 C CA . TYR A 1 240 ? 0.868 -0.183 -27.443 1.00 94.19 240 TYR A CA 1
ATOM 1970 C C . TYR A 1 240 ? 1.195 1.025 -26.563 1.00 94.19 240 TYR A C 1
ATOM 1972 O O . TYR A 1 240 ? 1.908 0.916 -25.564 1.00 94.19 240 TYR A O 1
ATOM 1980 N N . LYS A 1 241 ? 0.573 2.172 -26.868 1.00 94.12 241 LYS A N 1
ATOM 1981 C CA . LYS A 1 241 ? 0.764 3.433 -26.132 1.00 94.12 241 LYS A CA 1
ATOM 1982 C C . LYS A 1 241 ? 0.555 3.284 -24.620 1.00 94.12 241 LYS A C 1
ATOM 1984 O O . LYS A 1 241 ? 1.356 3.795 -23.849 1.00 94.12 241 LYS A O 1
ATOM 1989 N N . LYS A 1 242 ? -0.460 2.529 -24.190 1.00 94.19 242 LYS A N 1
ATOM 1990 C CA . LYS A 1 242 ? -0.740 2.310 -22.761 1.00 94.19 242 LYS A CA 1
ATOM 1991 C C . LYS A 1 242 ? 0.371 1.571 -22.014 1.00 94.19 242 LYS A C 1
ATOM 1993 O O . LYS A 1 242 ? 0.608 1.876 -20.853 1.00 94.19 242 LYS A O 1
ATOM 1998 N N . ASN A 1 243 ? 1.095 0.665 -22.675 1.00 96.12 243 ASN A N 1
ATOM 1999 C CA . ASN A 1 243 ? 2.245 -0.003 -22.064 1.00 96.12 243 ASN A CA 1
ATOM 2000 C C . ASN A 1 243 ? 3.418 0.979 -21.913 1.00 96.12 243 ASN A C 1
ATOM 2002 O O . ASN A 1 243 ? 4.091 0.993 -20.884 1.00 96.12 243 ASN A O 1
ATOM 2006 N N . GLN A 1 244 ? 3.623 1.860 -22.899 1.00 96.31 244 GLN A N 1
ATOM 2007 C CA . GLN A 1 244 ? 4.621 2.933 -22.810 1.00 96.31 244 GLN A CA 1
ATOM 2008 C C . GLN A 1 244 ? 4.285 3.913 -21.676 1.00 96.31 244 GLN A C 1
ATOM 2010 O O . GLN A 1 244 ? 5.157 4.269 -20.883 1.00 96.31 244 GLN A O 1
ATOM 2015 N N . GLU A 1 245 ? 3.019 4.322 -21.576 1.00 96.56 245 GLU A N 1
ATOM 2016 C CA . GLU A 1 245 ? 2.512 5.207 -20.522 1.00 96.56 245 GLU A CA 1
ATOM 2017 C C . GLU A 1 245 ? 2.617 4.559 -19.136 1.00 96.56 245 GLU A C 1
ATOM 2019 O O . GLU A 1 245 ? 2.996 5.239 -18.184 1.00 96.56 245 GLU A O 1
ATOM 2024 N N . ALA A 1 246 ? 2.360 3.252 -19.014 1.00 96.06 246 ALA A N 1
ATOM 2025 C CA . ALA A 1 246 ? 2.511 2.518 -17.760 1.00 96.06 246 ALA A CA 1
ATOM 2026 C C . ALA A 1 246 ? 3.962 2.534 -17.251 1.00 96.06 246 ALA A C 1
ATOM 2028 O O . ALA A 1 246 ? 4.185 2.816 -16.075 1.00 96.06 246 ALA A O 1
ATOM 2029 N N . ILE A 1 247 ? 4.952 2.314 -18.128 1.00 97.44 247 ILE A N 1
ATOM 2030 C CA . ILE A 1 247 ? 6.378 2.418 -17.764 1.00 97.44 247 ILE A CA 1
ATOM 2031 C C . ILE A 1 247 ? 6.702 3.835 -17.279 1.00 97.44 247 ILE A C 1
ATOM 2033 O O . ILE A 1 247 ? 7.274 4.005 -16.203 1.00 97.44 247 ILE A O 1
ATOM 2037 N N . VAL A 1 248 ? 6.304 4.859 -18.040 1.00 97.56 248 VAL A N 1
ATOM 2038 C CA . VAL A 1 248 ? 6.561 6.267 -17.687 1.00 97.56 248 VAL A CA 1
ATOM 2039 C C . VAL A 1 248 ? 5.930 6.624 -16.341 1.00 97.56 248 VAL A C 1
ATOM 2041 O O . VAL A 1 248 ? 6.580 7.251 -15.504 1.00 97.56 248 VAL A O 1
ATOM 2044 N N . GLN A 1 249 ? 4.690 6.199 -16.099 1.00 96.75 249 GLN A N 1
ATOM 2045 C CA . GLN A 1 249 ? 3.990 6.478 -14.850 1.00 96.75 249 GLN A CA 1
ATOM 2046 C C . GLN A 1 249 ? 4.658 5.790 -13.651 1.00 96.75 249 GLN A C 1
ATOM 2048 O O . GLN A 1 249 ? 4.815 6.426 -12.608 1.00 96.75 249 GLN A O 1
ATOM 2053 N N . SER A 1 250 ? 5.106 4.539 -13.790 1.00 95.94 250 SER A N 1
ATOM 2054 C CA . SER A 1 250 ? 5.875 3.853 -12.743 1.00 95.94 250 SER A CA 1
ATOM 2055 C C . SER A 1 250 ? 7.183 4.570 -12.431 1.00 95.94 250 SER A C 1
ATOM 2057 O O . SER A 1 250 ? 7.489 4.796 -11.264 1.00 95.94 250 SER A O 1
ATOM 2059 N N . LEU A 1 251 ? 7.936 4.985 -13.451 1.00 96.69 251 LEU A N 1
ATOM 2060 C CA . LEU A 1 251 ? 9.190 5.719 -13.255 1.00 96.69 251 LEU A CA 1
ATOM 2061 C C . LEU A 1 251 ? 8.957 7.065 -12.573 1.00 96.69 251 LEU A C 1
ATOM 2063 O O . LEU A 1 251 ? 9.695 7.416 -11.659 1.00 96.69 251 LEU A O 1
ATOM 2067 N N . LYS A 1 252 ? 7.887 7.776 -12.939 1.00 95.62 252 LYS A N 1
ATOM 2068 C CA . LYS A 1 252 ? 7.483 9.013 -12.268 1.00 95.62 252 LYS A CA 1
ATOM 2069 C C . LYS A 1 252 ? 7.199 8.795 -10.781 1.00 95.62 252 LYS A C 1
ATOM 2071 O O . LYS A 1 252 ? 7.621 9.612 -9.970 1.00 95.62 252 LYS A O 1
ATOM 2076 N N . ILE A 1 253 ? 6.521 7.705 -10.420 1.00 94.44 253 ILE A N 1
ATOM 2077 C CA . ILE A 1 253 ? 6.267 7.341 -9.017 1.00 94.44 253 ILE A CA 1
ATOM 2078 C C . ILE A 1 253 ? 7.586 7.091 -8.268 1.00 94.44 253 ILE A C 1
ATOM 2080 O O . ILE A 1 253 ? 7.750 7.583 -7.153 1.00 94.44 253 ILE A O 1
ATOM 2084 N N . ILE A 1 254 ? 8.536 6.367 -8.871 1.00 94.31 254 ILE A N 1
ATOM 2085 C CA . ILE A 1 254 ? 9.854 6.105 -8.262 1.00 94.31 254 ILE A CA 1
ATOM 2086 C C . ILE A 1 254 ? 10.644 7.405 -8.091 1.00 94.31 254 ILE A C 1
ATOM 2088 O O . ILE A 1 254 ? 11.170 7.665 -7.011 1.00 94.31 254 ILE A O 1
ATOM 2092 N N . ASP A 1 255 ? 10.684 8.252 -9.117 1.00 92.25 255 ASP A N 1
ATOM 2093 C CA . ASP A 1 255 ? 11.378 9.538 -9.047 1.00 92.25 255 ASP A CA 1
ATOM 2094 C C . ASP A 1 255 ? 10.771 10.416 -7.931 1.00 92.25 255 ASP A C 1
ATOM 2096 O O . ASP A 1 255 ? 11.499 11.017 -7.142 1.00 92.25 255 ASP A O 1
ATOM 2100 N N . GLN A 1 256 ? 9.437 10.435 -7.801 1.00 91.31 256 GLN A N 1
ATOM 2101 C CA . GLN A 1 256 ? 8.719 11.182 -6.759 1.00 91.31 256 GLN A CA 1
ATOM 2102 C C . GLN A 1 256 ? 8.929 10.623 -5.347 1.00 91.31 256 GLN A C 1
ATOM 2104 O O . GLN A 1 256 ? 8.939 11.394 -4.385 1.00 91.31 256 GLN A O 1
ATOM 2109 N N . LEU A 1 257 ? 9.127 9.309 -5.204 1.00 91.00 257 LEU A N 1
ATOM 2110 C CA . LEU A 1 257 ? 9.406 8.667 -3.916 1.00 91.00 257 LEU A CA 1
ATOM 2111 C C . LEU A 1 257 ? 10.667 9.222 -3.245 1.00 91.00 257 LEU A C 1
ATOM 2113 O O . LEU A 1 257 ? 10.759 9.190 -2.014 1.00 91.00 257 LEU A O 1
ATOM 2117 N N . ALA A 1 258 ? 11.617 9.752 -4.023 1.00 85.12 258 ALA A N 1
ATOM 2118 C CA . ALA A 1 258 ? 12.807 10.411 -3.497 1.00 85.12 258 ALA A CA 1
ATOM 2119 C C . ALA A 1 258 ? 12.442 11.564 -2.556 1.00 85.12 258 ALA A C 1
ATOM 2121 O O . ALA A 1 258 ? 12.993 11.662 -1.463 1.00 85.12 258 ALA A O 1
ATOM 2122 N N . ASP A 1 259 ? 11.468 12.386 -2.934 1.00 87.00 259 ASP A N 1
ATOM 2123 C CA . ASP A 1 259 ? 11.131 13.612 -2.209 1.00 87.00 259 ASP A CA 1
ATOM 2124 C C . ASP A 1 259 ? 9.881 13.446 -1.343 1.00 87.00 259 ASP A C 1
ATOM 2126 O O . ASP A 1 259 ? 9.771 14.044 -0.269 1.00 87.00 259 ASP A O 1
ATOM 2130 N N . GLN A 1 260 ? 8.951 12.589 -1.768 1.00 88.56 260 GLN A N 1
ATOM 2131 C CA . GLN A 1 260 ? 7.630 12.483 -1.173 1.00 88.56 260 GLN A CA 1
ATOM 2132 C C . GLN A 1 260 ? 7.296 11.038 -0.790 1.00 88.56 260 GLN A C 1
ATOM 2134 O O . GLN A 1 260 ? 6.944 10.204 -1.616 1.00 88.56 260 GLN A O 1
ATOM 2139 N N . LEU A 1 261 ? 7.364 10.757 0.514 1.00 87.50 261 LEU A N 1
ATOM 2140 C CA . LEU A 1 261 ? 6.998 9.448 1.071 1.00 87.50 261 LEU A CA 1
ATOM 2141 C C . LEU A 1 261 ? 5.473 9.254 1.170 1.00 87.50 261 LEU A C 1
ATOM 2143 O O . LEU A 1 261 ? 4.978 8.130 1.201 1.00 87.50 261 LEU A O 1
ATOM 2147 N N . TYR A 1 262 ? 4.740 10.363 1.271 1.00 88.75 262 TYR A N 1
ATOM 2148 C CA . TYR A 1 262 ? 3.300 10.399 1.515 1.00 88.75 262 TYR A CA 1
ATOM 2149 C C . TYR A 1 262 ? 2.535 10.786 0.240 1.00 88.75 262 TYR A C 1
ATOM 2151 O O . TYR A 1 262 ? 3.099 11.366 -0.683 1.00 88.75 262 TYR A O 1
ATOM 2159 N N . ASN A 1 263 ? 1.234 10.512 0.200 1.00 86.62 263 ASN A N 1
ATOM 2160 C CA . ASN A 1 263 ? 0.314 10.755 -0.926 1.00 86.62 263 ASN A CA 1
ATOM 2161 C C . ASN A 1 263 ? 0.466 9.838 -2.147 1.00 86.62 263 ASN A C 1
ATOM 2163 O O . ASN A 1 263 ? -0.184 10.086 -3.158 1.00 86.62 263 ASN A O 1
ATOM 2167 N N . LEU A 1 264 ? 1.252 8.765 -2.064 1.00 89.50 264 LEU A N 1
ATOM 2168 C CA . LEU A 1 264 ? 1.079 7.662 -3.007 1.00 89.50 264 LEU A CA 1
ATOM 2169 C C . LEU A 1 264 ? -0.268 6.998 -2.761 1.00 89.50 264 LEU A C 1
ATOM 2171 O O . LEU A 1 264 ? -0.656 6.812 -1.607 1.00 89.50 264 LEU A O 1
ATOM 2175 N N . SER A 1 265 ? -0.983 6.637 -3.818 1.00 89.69 265 SER A N 1
ATOM 2176 C CA . SER A 1 265 ? -2.193 5.840 -3.660 1.00 89.69 265 SER A CA 1
ATOM 2177 C C . SER A 1 265 ? -1.860 4.358 -3.468 1.00 89.69 265 SER A C 1
ATOM 2179 O O . SER A 1 265 ? -0.795 3.877 -3.866 1.00 89.69 265 SER A O 1
ATOM 2181 N N . TYR A 1 266 ? -2.793 3.595 -2.899 1.00 84.25 266 TYR A N 1
ATOM 2182 C CA . TYR A 1 266 ? -2.691 2.131 -2.888 1.00 84.25 266 TYR A CA 1
ATOM 2183 C C . TYR A 1 266 ? -2.597 1.564 -4.307 1.00 84.25 266 TYR A C 1
ATOM 2185 O O . TYR A 1 266 ? -1.874 0.594 -4.529 1.00 84.25 266 TYR A O 1
ATOM 2193 N N . LYS A 1 267 ? -3.278 2.193 -5.274 1.00 87.75 267 LYS A N 1
ATOM 2194 C CA . LYS A 1 267 ? -3.163 1.820 -6.685 1.00 87.75 267 LYS A CA 1
ATOM 2195 C C . LYS A 1 267 ? -1.746 2.018 -7.213 1.00 87.75 267 LYS A C 1
ATOM 2197 O O . LYS A 1 267 ? -1.234 1.137 -7.896 1.00 87.75 267 LYS A O 1
ATOM 2202 N N . ASP A 1 268 ? -1.105 3.132 -6.871 1.00 91.00 268 ASP A N 1
ATOM 2203 C CA . ASP A 1 268 ? 0.262 3.409 -7.315 1.00 91.00 268 ASP A CA 1
ATOM 2204 C C . ASP A 1 268 ? 1.224 2.318 -6.866 1.00 91.00 268 ASP A C 1
ATOM 2206 O O . ASP A 1 268 ? 2.006 1.825 -7.673 1.00 91.00 268 ASP A O 1
ATOM 2210 N N . LEU A 1 269 ? 1.121 1.900 -5.604 1.00 86.31 269 LEU A N 1
ATOM 2211 C CA . LEU A 1 269 ? 1.987 0.868 -5.055 1.00 86.31 269 LEU A CA 1
ATOM 2212 C C . LEU A 1 269 ? 1.674 -0.523 -5.579 1.00 86.31 269 LEU A C 1
ATOM 2214 O O . LEU A 1 269 ? 2.580 -1.238 -5.974 1.00 86.31 269 LEU A O 1
ATOM 2218 N N . LEU A 1 270 ? 0.419 -0.945 -5.523 1.00 83.81 270 LEU A N 1
ATOM 2219 C CA . LEU A 1 270 ? 0.085 -2.356 -5.692 1.00 83.81 270 LEU A CA 1
ATOM 2220 C C . LEU A 1 270 ? -0.234 -2.725 -7.148 1.00 83.81 270 LEU A C 1
ATOM 2222 O O . LEU A 1 270 ? -0.198 -3.903 -7.486 1.00 83.81 270 LEU A O 1
ATOM 2226 N N . GLU A 1 271 ? -0.515 -1.739 -8.004 1.00 88.00 271 GLU A N 1
ATOM 2227 C CA . GLU A 1 271 ? -0.897 -1.955 -9.402 1.00 88.00 271 GLU A CA 1
ATOM 2228 C C . GLU A 1 271 ? 0.024 -1.213 -10.370 1.00 88.00 271 GLU A C 1
ATOM 2230 O O . GLU A 1 271 ? 0.659 -1.846 -11.211 1.00 88.00 271 GLU A O 1
ATOM 2235 N N . THR A 1 272 ? 0.097 0.118 -10.273 1.00 92.19 272 THR A N 1
ATOM 2236 C CA . THR A 1 272 ? 0.779 0.954 -11.271 1.00 92.19 272 THR A CA 1
ATOM 2237 C C . THR A 1 272 ? 2.270 0.637 -11.317 1.00 92.19 272 THR A C 1
ATOM 2239 O O . THR A 1 272 ? 2.778 0.211 -12.354 1.00 92.19 272 THR A O 1
ATOM 2242 N N . LEU A 1 273 ? 2.959 0.793 -10.181 1.00 92.00 273 LEU A N 1
ATOM 2243 C CA . LEU A 1 273 ? 4.399 0.605 -10.051 1.00 92.00 273 LEU A CA 1
ATOM 2244 C C . LEU A 1 273 ? 4.859 -0.777 -10.550 1.00 92.00 273 LEU A C 1
ATOM 2246 O O . LEU A 1 273 ? 5.636 -0.807 -11.512 1.00 92.00 273 LEU A O 1
ATOM 2250 N N . PRO A 1 274 ? 4.375 -1.907 -9.993 1.00 91.31 274 PRO A N 1
ATOM 2251 C CA . PRO A 1 274 ? 4.846 -3.228 -10.394 1.00 91.31 274 PRO A CA 1
ATOM 2252 C C . PRO A 1 274 ? 4.487 -3.568 -11.846 1.00 91.31 274 PRO A C 1
ATOM 2254 O O . PRO A 1 274 ? 5.269 -4.241 -12.521 1.00 91.31 274 PRO A O 1
ATOM 2257 N N . HIS A 1 275 ? 3.365 -3.061 -12.370 1.00 93.00 275 HIS A N 1
ATOM 2258 C CA . HIS A 1 275 ? 2.989 -3.272 -13.766 1.00 93.00 275 HIS A CA 1
ATOM 2259 C C . HIS A 1 275 ? 3.982 -2.641 -14.742 1.00 93.00 275 HIS A C 1
ATOM 2261 O O . HIS A 1 275 ? 4.466 -3.332 -15.638 1.00 93.00 275 HIS A O 1
ATOM 2267 N N . GLY A 1 276 ? 4.326 -1.363 -14.558 1.00 94.94 276 GLY A N 1
ATOM 2268 C CA . GLY A 1 276 ? 5.306 -0.701 -15.424 1.00 94.94 276 GLY A CA 1
ATOM 2269 C C . GLY A 1 276 ? 6.706 -1.312 -15.311 1.00 94.94 276 GLY A C 1
ATOM 2270 O O . GLY A 1 276 ? 7.383 -1.456 -16.325 1.00 94.94 276 GLY A O 1
ATOM 2271 N N . ILE A 1 277 ? 7.120 -1.754 -14.115 1.00 94.50 277 ILE A N 1
ATOM 2272 C CA . ILE A 1 277 ? 8.400 -2.464 -13.920 1.00 94.50 277 ILE A CA 1
ATOM 2273 C C . ILE A 1 277 ? 8.415 -3.783 -14.699 1.00 94.50 277 ILE A C 1
ATOM 2275 O O . ILE A 1 277 ? 9.376 -4.065 -15.416 1.00 94.50 277 ILE A O 1
ATOM 2279 N N . LYS A 1 278 ? 7.348 -4.581 -14.587 1.00 93.81 278 LYS A N 1
ATOM 2280 C CA . LYS A 1 278 ? 7.214 -5.837 -15.333 1.00 93.81 278 LYS A CA 1
ATOM 2281 C C . LYS A 1 278 ? 7.235 -5.592 -16.838 1.00 93.81 278 LYS A C 1
ATOM 2283 O O . LYS A 1 278 ? 7.980 -6.265 -17.534 1.00 93.81 278 LYS A O 1
ATOM 2288 N N . LEU A 1 279 ? 6.469 -4.613 -17.327 1.00 95.50 279 LEU A N 1
ATOM 2289 C CA . LEU A 1 279 ? 6.441 -4.268 -18.749 1.00 95.50 279 LEU A CA 1
ATOM 2290 C C . LEU A 1 279 ? 7.823 -3.884 -19.273 1.00 95.50 279 LEU A C 1
ATOM 2292 O O . LEU A 1 279 ? 8.210 -4.356 -20.336 1.00 95.50 279 LEU A O 1
ATOM 2296 N N . PHE A 1 280 ? 8.573 -3.063 -18.534 1.00 96.25 280 PHE A N 1
ATOM 2297 C CA . PHE A 1 280 ? 9.943 -2.726 -18.911 1.00 96.25 280 PHE A CA 1
ATOM 2298 C C . PHE A 1 280 ? 10.808 -3.985 -19.059 1.00 96.25 280 PHE A C 1
ATOM 2300 O O . PHE A 1 280 ? 11.413 -4.174 -20.112 1.00 96.25 280 PHE A O 1
ATOM 2307 N N . ASN A 1 281 ? 10.825 -4.859 -18.047 1.00 94.31 281 ASN A N 1
ATOM 2308 C CA . ASN A 1 281 ? 11.631 -6.083 -18.082 1.00 94.31 281 ASN A CA 1
ATOM 2309 C C . ASN A 1 281 ? 11.213 -7.006 -19.237 1.00 94.31 281 ASN A C 1
ATOM 2311 O O . ASN A 1 281 ? 12.066 -7.464 -19.992 1.00 94.31 281 ASN A O 1
ATOM 2315 N N . ASP A 1 282 ? 9.907 -7.226 -19.418 1.00 94.81 282 ASP A N 1
ATOM 2316 C CA . ASP A 1 282 ? 9.376 -8.085 -20.479 1.00 94.81 282 ASP A CA 1
ATOM 2317 C C . ASP A 1 282 ? 9.738 -7.543 -21.873 1.00 94.81 282 ASP A C 1
ATOM 2319 O O . ASP A 1 282 ? 10.155 -8.310 -22.738 1.00 94.81 282 ASP A O 1
ATOM 2323 N N . ILE A 1 283 ? 9.637 -6.224 -22.088 1.00 95.50 283 ILE A N 1
ATOM 2324 C CA . ILE A 1 283 ? 10.001 -5.577 -23.359 1.00 95.50 283 ILE A CA 1
ATOM 2325 C C . ILE A 1 283 ? 11.500 -5.714 -23.627 1.00 95.50 283 ILE A C 1
ATOM 2327 O O . ILE A 1 283 ? 11.892 -6.116 -24.720 1.00 95.50 283 ILE A O 1
ATOM 2331 N N . VAL A 1 284 ? 12.349 -5.387 -22.649 1.00 94.06 284 VAL A N 1
ATOM 2332 C CA . VAL A 1 284 ? 13.813 -5.456 -22.805 1.00 94.06 284 VAL A CA 1
ATOM 2333 C C . VAL A 1 284 ? 14.261 -6.894 -23.081 1.00 94.06 284 VAL A C 1
ATOM 2335 O O . VAL A 1 284 ? 15.134 -7.102 -23.929 1.00 94.06 284 VAL A O 1
ATOM 2338 N N . TYR A 1 285 ? 13.637 -7.875 -22.426 1.00 93.69 285 TYR A N 1
ATOM 2339 C CA . TYR A 1 285 ? 13.859 -9.295 -22.679 1.00 93.69 285 TYR A CA 1
ATOM 2340 C C . TYR A 1 285 ? 13.408 -9.708 -24.087 1.00 93.69 285 TYR A C 1
ATOM 2342 O O . TYR A 1 285 ? 14.189 -10.304 -24.829 1.00 93.69 285 TYR A O 1
ATOM 2350 N N . GLU A 1 286 ? 12.186 -9.342 -24.491 1.00 94.25 286 GLU A N 1
ATOM 2351 C CA . GLU A 1 286 ? 11.603 -9.685 -25.796 1.00 94.25 286 GLU A CA 1
ATOM 2352 C C . GLU A 1 286 ? 12.493 -9.240 -26.962 1.00 94.25 286 GLU A C 1
ATOM 2354 O O . GLU A 1 286 ? 12.704 -9.994 -27.912 1.00 94.25 286 GLU A O 1
ATOM 2359 N N . VAL A 1 287 ? 13.051 -8.029 -26.884 1.00 93.31 287 VAL A N 1
ATOM 2360 C CA . VAL A 1 287 ? 13.884 -7.463 -27.960 1.00 93.31 287 VAL A CA 1
ATOM 2361 C C . VAL A 1 287 ? 15.382 -7.731 -27.779 1.00 93.31 287 VAL A C 1
ATOM 2363 O O . VAL A 1 287 ? 16.209 -7.180 -28.511 1.00 93.31 287 VAL A O 1
ATOM 2366 N N . GLY A 1 288 ? 15.749 -8.587 -26.819 1.00 89.12 288 GLY A N 1
ATOM 2367 C CA . GLY A 1 288 ? 17.125 -9.030 -26.587 1.00 89.12 288 GLY A CA 1
ATOM 2368 C C . GLY A 1 288 ? 18.074 -7.912 -26.155 1.00 89.12 288 GLY A C 1
ATOM 2369 O O . GLY A 1 288 ? 19.277 -7.987 -26.406 1.00 89.12 288 GLY A O 1
ATOM 2370 N N . LEU A 1 289 ? 17.551 -6.852 -25.539 1.00 89.69 289 LEU A N 1
ATOM 2371 C CA . LEU A 1 289 ? 18.342 -5.692 -25.139 1.00 89.69 289 LEU A CA 1
ATOM 2372 C C . LEU A 1 289 ? 19.175 -5.940 -23.868 1.00 89.69 289 LEU A C 1
ATOM 2374 O O . LEU A 1 289 ? 20.194 -5.275 -23.684 1.00 89.69 289 LEU A O 1
ATOM 2378 N N . GLU A 1 290 ? 18.815 -6.923 -23.034 1.00 80.56 290 GLU A N 1
ATOM 2379 C CA . GLU A 1 290 ? 19.600 -7.304 -21.844 1.00 80.56 290 GLU A CA 1
ATOM 2380 C C . GLU A 1 290 ? 21.022 -7.770 -22.205 1.00 80.56 290 GLU A C 1
ATOM 2382 O O . GLU A 1 290 ? 21.979 -7.485 -21.488 1.00 80.56 290 GLU A O 1
ATOM 2387 N N . ALA A 1 291 ? 21.173 -8.449 -23.347 1.00 75.81 291 ALA A N 1
ATOM 2388 C CA . ALA A 1 291 ? 22.436 -9.030 -23.800 1.00 75.81 291 ALA A CA 1
ATOM 2389 C C . ALA A 1 291 ? 23.360 -8.034 -24.528 1.00 75.81 291 ALA A C 1
ATOM 2391 O O . ALA A 1 291 ? 24.502 -8.371 -24.835 1.00 75.81 291 ALA A O 1
ATOM 2392 N N . LYS A 1 292 ? 22.888 -6.813 -24.825 1.00 74.69 292 LYS A N 1
ATOM 2393 C CA . LYS A 1 292 ? 23.615 -5.831 -25.654 1.00 74.69 292 LYS A CA 1
ATOM 2394 C C . LYS A 1 292 ? 24.566 -4.906 -24.878 1.00 74.69 292 LYS A C 1
ATOM 2396 O O . LYS A 1 292 ? 25.032 -3.925 -25.446 1.00 74.69 292 LYS A O 1
ATOM 2401 N N . ASP A 1 293 ? 24.835 -5.190 -23.602 1.00 69.06 293 ASP A N 1
ATOM 2402 C CA . ASP A 1 293 ? 25.726 -4.403 -22.724 1.00 69.06 293 ASP A CA 1
ATOM 2403 C C . ASP A 1 293 ? 25.445 -2.882 -22.754 1.00 69.06 293 ASP A C 1
ATOM 2405 O O . ASP A 1 293 ? 26.335 -2.030 -22.793 1.00 69.06 293 ASP A O 1
ATOM 2409 N N . SER A 1 294 ? 24.160 -2.510 -22.788 1.00 85.56 294 SER A N 1
ATOM 2410 C CA . SER A 1 294 ? 23.761 -1.103 -22.797 1.00 85.56 294 SER A CA 1
ATOM 2411 C C . SER A 1 294 ? 23.806 -0.531 -21.381 1.00 85.56 294 SER A C 1
ATOM 2413 O O . SER A 1 294 ? 22.990 -0.891 -20.528 1.00 85.56 294 SER A O 1
ATOM 2415 N N . LYS A 1 295 ? 24.730 0.410 -21.147 1.00 91.50 295 LYS A N 1
ATOM 2416 C CA . LYS A 1 295 ? 24.899 1.093 -19.852 1.00 91.50 295 LYS A CA 1
ATOM 2417 C C . LYS A 1 295 ? 23.602 1.712 -19.323 1.00 91.50 295 LYS A C 1
ATOM 2419 O O . LYS A 1 295 ? 23.330 1.595 -18.134 1.00 91.50 295 LYS A O 1
ATOM 2424 N N . ASP A 1 296 ? 22.791 2.326 -20.187 1.00 93.88 296 ASP A N 1
ATOM 2425 C CA . ASP A 1 296 ? 21.524 2.941 -19.770 1.00 93.88 296 ASP A CA 1
ATOM 2426 C C . ASP A 1 296 ? 20.486 1.889 -19.341 1.00 93.88 296 ASP A C 1
ATOM 2428 O O . ASP A 1 296 ? 19.777 2.092 -18.358 1.00 93.88 296 ASP A O 1
ATOM 2432 N N . ILE A 1 297 ? 20.431 0.736 -20.020 1.00 94.56 297 ILE A N 1
ATOM 2433 C CA . ILE A 1 297 ? 19.528 -0.374 -19.666 1.00 94.56 297 ILE A CA 1
ATOM 2434 C C . ILE A 1 297 ? 19.947 -1.007 -18.343 1.00 94.56 297 ILE A C 1
ATOM 2436 O O . ILE A 1 297 ? 19.101 -1.254 -17.483 1.00 94.56 297 ILE A O 1
ATOM 2440 N N . GLN A 1 298 ? 21.249 -1.223 -18.143 1.00 94.00 298 GLN A N 1
ATOM 2441 C CA . GLN A 1 298 ? 21.785 -1.702 -16.869 1.00 94.00 298 GLN A CA 1
ATOM 2442 C C . GLN A 1 298 ? 21.490 -0.712 -15.741 1.00 94.00 298 GLN A C 1
ATOM 2444 O O . GLN A 1 298 ? 21.001 -1.115 -14.687 1.00 94.00 298 GLN A O 1
ATOM 2449 N N . ALA A 1 299 ? 21.719 0.583 -15.974 1.00 95.44 299 ALA A N 1
ATOM 2450 C CA . ALA A 1 299 ? 21.423 1.628 -15.004 1.00 95.44 299 ALA A CA 1
ATOM 2451 C C . ALA A 1 299 ? 19.932 1.664 -14.649 1.00 95.44 299 ALA A C 1
ATOM 2453 O O . ALA A 1 299 ? 19.602 1.695 -13.465 1.00 95.44 299 ALA A O 1
ATOM 2454 N N . LEU A 1 300 ? 19.029 1.583 -15.634 1.00 96.50 300 LEU A N 1
ATOM 2455 C CA . LEU A 1 300 ? 17.588 1.564 -15.374 1.00 96.50 300 LEU A CA 1
ATOM 2456 C C . LEU A 1 300 ? 17.165 0.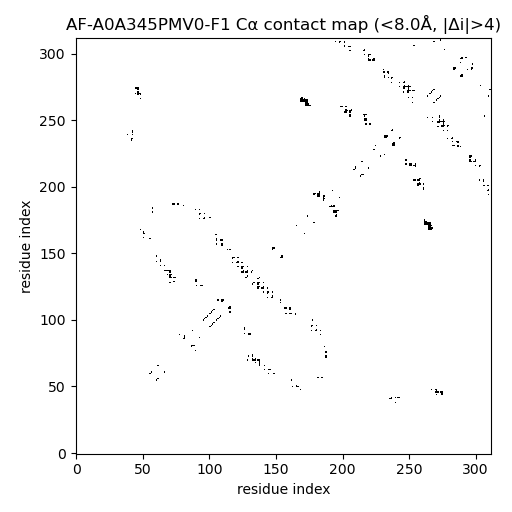289 -14.639 1.00 96.50 300 LEU A C 1
ATOM 2458 O O . LEU A 1 300 ? 16.390 0.355 -13.693 1.00 96.50 300 LEU A O 1
ATOM 2462 N N . THR A 1 301 ? 17.737 -0.860 -14.990 1.00 94.12 301 THR A N 1
ATOM 2463 C CA . THR A 1 301 ? 17.485 -2.126 -14.286 1.00 94.12 301 THR A CA 1
ATOM 2464 C C . THR A 1 301 ? 17.909 -2.045 -12.818 1.00 94.12 301 THR A C 1
ATOM 2466 O O . THR A 1 301 ? 17.172 -2.482 -11.934 1.00 94.12 301 THR A O 1
ATOM 2469 N N . ILE A 1 302 ? 19.073 -1.453 -12.526 1.00 94.50 302 ILE A N 1
ATOM 2470 C CA . ILE A 1 302 ? 19.533 -1.213 -11.150 1.00 94.50 302 ILE A CA 1
ATOM 2471 C C . ILE A 1 302 ? 18.605 -0.221 -10.442 1.00 94.50 302 ILE A C 1
ATOM 2473 O O . ILE A 1 302 ? 18.216 -0.467 -9.301 1.00 94.50 302 ILE A O 1
ATOM 2477 N N . TYR A 1 303 ? 18.202 0.853 -11.121 1.00 95.38 303 TYR A N 1
ATOM 2478 C CA . TYR A 1 303 ? 17.291 1.858 -10.580 1.00 95.38 303 TYR A CA 1
ATOM 2479 C C . TYR A 1 303 ? 15.940 1.253 -10.169 1.00 95.38 303 TYR A C 1
ATOM 2481 O O . TYR A 1 303 ? 15.464 1.480 -9.059 1.00 95.38 303 TYR A O 1
ATOM 2489 N N . LEU A 1 304 ? 15.354 0.398 -11.011 1.00 94.44 304 LEU A N 1
ATOM 2490 C CA . LEU A 1 304 ? 14.106 -0.306 -10.700 1.00 94.44 304 LEU A CA 1
ATOM 2491 C C . LEU A 1 304 ? 14.259 -1.292 -9.529 1.00 94.44 304 LEU A C 1
ATOM 2493 O O . LEU A 1 304 ? 13.322 -1.481 -8.752 1.00 94.44 304 LEU A O 1
ATOM 2497 N N . ARG A 1 305 ? 15.445 -1.884 -9.331 1.00 92.56 305 ARG A N 1
ATOM 2498 C CA . ARG A 1 305 ? 15.732 -2.730 -8.156 1.00 92.56 305 ARG A CA 1
ATOM 2499 C C . ARG A 1 305 ? 15.771 -1.946 -6.845 1.00 92.56 305 ARG A C 1
ATOM 2501 O O . ARG A 1 305 ? 15.608 -2.547 -5.788 1.00 92.56 305 ARG A O 1
ATOM 2508 N N . LEU A 1 306 ? 15.916 -0.618 -6.871 1.00 91.94 306 LEU A N 1
ATOM 2509 C CA . LEU A 1 306 ? 15.858 0.192 -5.646 1.00 91.94 306 LEU A CA 1
ATOM 2510 C C . LEU A 1 306 ? 14.487 0.111 -4.955 1.00 91.94 306 LEU A C 1
ATOM 2512 O O . LEU A 1 306 ? 14.414 0.325 -3.743 1.00 91.94 306 LEU A O 1
ATOM 2516 N N . VAL A 1 307 ? 13.432 -0.234 -5.705 1.00 88.94 307 VAL A N 1
ATOM 2517 C CA . VAL A 1 307 ? 12.049 -0.366 -5.218 1.00 88.94 307 VAL A CA 1
ATOM 2518 C C . VAL A 1 307 ? 11.514 -1.801 -5.226 1.00 88.94 307 VAL A C 1
ATOM 2520 O O . VAL A 1 307 ? 10.374 -2.024 -4.825 1.00 88.94 307 VAL A O 1
ATOM 2523 N N . SER A 1 308 ? 12.315 -2.801 -5.619 1.00 76.44 308 SER A N 1
ATOM 2524 C CA . SER A 1 308 ? 11.852 -4.199 -5.717 1.00 76.44 308 SER A CA 1
ATOM 2525 C C . SER A 1 308 ? 11.375 -4.771 -4.380 1.00 76.44 308 SER A C 1
ATOM 2527 O O . SER A 1 308 ? 10.480 -5.611 -4.349 1.00 76.44 308 SER A O 1
ATOM 2529 N N . ASN A 1 309 ? 11.922 -4.264 -3.271 1.00 69.62 309 ASN A N 1
ATOM 2530 C CA . ASN A 1 309 ? 11.573 -4.695 -1.917 1.00 69.62 309 ASN A CA 1
ATOM 2531 C C . ASN A 1 309 ? 10.164 -4.258 -1.469 1.00 69.62 309 ASN A C 1
ATOM 2533 O O . ASN A 1 309 ? 9.720 -4.655 -0.396 1.00 69.62 309 ASN A O 1
ATOM 2537 N N . LEU A 1 310 ? 9.449 -3.438 -2.252 1.00 73.38 310 LEU A N 1
ATOM 2538 C CA . LEU A 1 310 ? 8.038 -3.132 -1.983 1.00 73.38 310 LEU A CA 1
ATOM 2539 C C . LEU A 1 310 ? 7.119 -4.335 -2.236 1.00 73.38 310 LEU A C 1
ATOM 2541 O O . LEU A 1 310 ? 6.021 -4.372 -1.685 1.00 73.38 310 LEU A O 1
ATOM 2545 N N . HIS A 1 311 ? 7.557 -5.301 -3.048 1.00 61.22 311 HIS A N 1
ATOM 2546 C CA . HIS A 1 311 ? 6.727 -6.411 -3.533 1.00 61.22 311 HIS A CA 1
ATOM 2547 C C . HIS A 1 311 ? 7.193 -7.799 -3.066 1.00 61.22 311 HIS A C 1
ATOM 2549 O O . HIS A 1 311 ? 6.544 -8.790 -3.391 1.00 61.22 311 HIS A O 1
ATOM 2555 N N . THR A 1 312 ? 8.291 -7.861 -2.311 1.00 46.94 312 THR A N 1
ATOM 2556 C CA . THR A 1 312 ? 8.781 -9.045 -1.579 1.00 46.94 312 THR A CA 1
ATOM 2557 C C . THR A 1 312 ? 8.416 -8.936 -0.110 1.00 46.94 312 THR A C 1
ATOM 2559 O O . THR A 1 312 ? 8.037 -9.957 0.490 1.00 46.94 312 THR A O 1
#

Solvent-accessible surface area (backbone atoms only — not comparable to full-atom values): 17380 Å² total; per-residue (Å²): 143,80,84,83,78,74,70,64,72,67,55,54,54,57,56,50,52,53,56,51,64,75,72,66,74,93,76,91,84,55,67,65,59,53,49,51,54,50,50,50,64,62,61,58,69,86,39,66,80,67,82,64,66,78,56,59,66,74,68,72,73,65,63,57,75,78,55,62,62,45,26,59,52,46,60,64,41,53,64,70,64,43,73,86,69,78,57,80,53,67,37,57,35,48,50,49,29,39,57,70,44,45,40,63,67,40,49,58,56,47,52,78,79,43,90,49,66,54,58,52,53,26,53,51,27,46,47,45,25,54,71,45,60,34,67,66,34,41,50,50,22,41,52,27,44,52,55,36,65,66,36,58,68,58,44,51,50,48,52,49,43,48,48,64,60,60,73,41,35,71,76,41,55,38,43,69,47,54,36,51,33,47,35,50,52,23,57,76,68,71,40,88,79,24,72,48,59,41,50,52,51,28,23,51,47,45,41,47,44,52,72,72,69,48,82,52,52,58,64,34,50,53,51,47,51,69,73,40,44,72,50,48,67,70,23,82,47,53,71,39,66,69,51,51,49,34,31,53,53,22,29,49,51,56,58,44,31,45,82,42,86,53,65,49,23,50,31,46,64,60,27,44,32,57,39,12,52,49,50,50,53,52,39,36,56,71,51,53,49,75,81,64,77,43,65,54,59,52,50,40,55,54,56,58,54,46,51,49,68,75,81,110

Radius of gyration: 26.06 Å; Cα contacts (8 Å, |Δi|>4): 294; chains: 1; bounding box: 54×60×78 Å

Sequence (312 aa):
MRYHTMHLKKYFCYTFVLILFCRCTDGCKNKSYIYEEEEGYYTQNSYKLGLLDSLEEAFILSTPDTITDWSQKLAKRNPEWRITGTESEPYTLWNDFFTKEITVTIVAKLKKERDTTLLENCYDAFGNLLRATTKDNEQALIAAIKKVQADAKLMQAFKACIKAHYNNPGSILLTKEKLAYNRFICFISETYDSLLSKLQRCQANIKKWHTDCHTNGQTLWEKIKQTHQKELACSTLYKYKKNQEAIVQSLKIIDQLADQLYNLSYKDLLETLPHGIKLFNDIVYEVGLEAKDSKDIQALTIYLRLVSNLHT